Protein AF-A0A8H6I113-F1 (afdb_monomer)

Structure (mmCIF, N/CA/C/O backbone):
d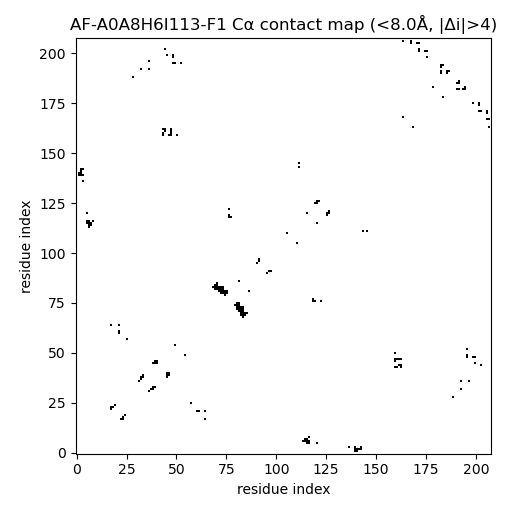ata_AF-A0A8H6I113-F1
#
_entry.id   AF-A0A8H6I113-F1
#
loop_
_atom_site.group_PDB
_atom_site.id
_atom_site.type_symbol
_atom_site.label_atom_id
_atom_site.label_alt_id
_atom_site.label_comp_id
_atom_site.label_asym_id
_atom_site.label_entity_id
_atom_site.label_seq_id
_atom_site.pdbx_PDB_ins_code
_atom_site.Cartn_x
_atom_site.Cartn_y
_atom_site.Cartn_z
_atom_site.occupancy
_atom_site.B_iso_or_equiv
_atom_site.auth_seq_id
_atom_site.auth_comp_id
_atom_site.auth_asym_id
_atom_site.auth_atom_id
_atom_site.pdbx_PDB_model_num
ATOM 1 N N . MET A 1 1 ? 0.880 -9.104 -40.564 1.00 34.06 1 MET A N 1
ATOM 2 C CA . MET A 1 1 ? 1.951 -8.863 -39.577 1.00 34.06 1 MET A CA 1
ATOM 3 C C . MET A 1 1 ? 1.239 -8.699 -38.254 1.00 34.06 1 MET A C 1
ATOM 5 O O . MET A 1 1 ? 0.357 -7.861 -38.193 1.00 34.06 1 MET A O 1
ATOM 9 N N . ASP A 1 2 ? 1.516 -9.570 -37.283 1.00 36.31 2 ASP A N 1
ATOM 10 C CA . ASP A 1 2 ? 0.846 -9.574 -35.975 1.00 36.31 2 ASP A CA 1
ATOM 11 C C . ASP A 1 2 ? 1.160 -8.277 -35.223 1.00 36.31 2 ASP A C 1
ATOM 13 O O . ASP A 1 2 ? 2.310 -8.051 -34.846 1.00 36.31 2 ASP A O 1
ATOM 17 N N . THR A 1 3 ? 0.155 -7.439 -34.985 1.00 42.72 3 THR A N 1
ATOM 18 C CA . THR A 1 3 ? 0.312 -6.180 -34.251 1.00 42.72 3 THR A CA 1
ATOM 19 C C . THR A 1 3 ? 0.038 -6.446 -32.778 1.00 42.72 3 THR A C 1
ATOM 21 O O . THR A 1 3 ? -1.053 -6.220 -32.265 1.00 42.72 3 THR A O 1
ATOM 24 N N . ARG A 1 4 ? 1.011 -7.044 -32.093 1.00 51.53 4 ARG A N 1
ATOM 25 C CA . ARG A 1 4 ? 0.944 -7.204 -30.633 1.00 51.53 4 ARG A CA 1
ATOM 26 C C . ARG A 1 4 ? 1.601 -5.997 -29.971 1.00 51.53 4 ARG A C 1
ATOM 28 O O . ARG A 1 4 ? 2.500 -5.412 -30.567 1.00 51.53 4 ARG A O 1
ATOM 35 N N . SER A 1 5 ? 1.155 -5.650 -28.761 1.00 52.34 5 SER A N 1
ATOM 36 C CA . SER A 1 5 ? 1.647 -4.512 -27.969 1.00 52.34 5 SER A CA 1
ATOM 37 C C . SER A 1 5 ? 3.162 -4.608 -27.731 1.00 52.34 5 SER A C 1
ATOM 39 O O . SER A 1 5 ? 3.619 -5.232 -26.780 1.00 52.34 5 SER A O 1
ATOM 41 N N . VAL A 1 6 ? 3.948 -4.047 -28.652 1.00 49.06 6 VAL A N 1
ATOM 42 C CA . VAL A 1 6 ? 5.400 -3.819 -28.516 1.00 49.06 6 VAL A CA 1
ATOM 43 C C . VAL A 1 6 ? 5.677 -2.495 -27.806 1.00 49.06 6 VAL A C 1
ATOM 45 O O . VAL A 1 6 ? 6.735 -2.294 -27.213 1.00 49.06 6 VAL A O 1
ATOM 48 N N . HIS A 1 7 ? 4.679 -1.616 -27.816 1.00 49.22 7 HIS A N 1
ATOM 49 C CA . HIS A 1 7 ? 4.532 -0.487 -26.922 1.00 49.22 7 HIS A CA 1
ATOM 50 C C . HIS A 1 7 ? 4.273 -1.051 -25.521 1.00 49.22 7 HIS A C 1
ATOM 52 O O . HIS A 1 7 ? 3.353 -1.846 -25.357 1.00 49.22 7 HIS A O 1
ATOM 58 N N . ASN A 1 8 ? 5.065 -0.654 -24.522 1.00 61.78 8 ASN A N 1
ATOM 59 C CA . ASN A 1 8 ? 4.905 -0.982 -23.088 1.00 61.78 8 ASN A CA 1
ATOM 60 C C . ASN A 1 8 ? 5.621 -2.219 -22.504 1.00 61.78 8 ASN A C 1
ATOM 62 O O . ASN A 1 8 ? 5.486 -2.465 -21.305 1.00 61.78 8 ASN A O 1
ATOM 66 N N . ILE A 1 9 ? 6.491 -2.922 -23.235 1.00 66.25 9 ILE A N 1
ATOM 67 C CA . ILE A 1 9 ? 7.207 -4.113 -22.708 1.00 66.25 9 ILE A CA 1
ATOM 68 C C . ILE A 1 9 ? 7.930 -3.832 -21.370 1.00 66.25 9 ILE A C 1
ATOM 70 O O . ILE A 1 9 ? 7.873 -4.619 -20.421 1.00 66.25 9 ILE A O 1
ATOM 74 N N . ARG A 1 10 ? 8.595 -2.675 -21.255 1.00 69.75 10 ARG A N 1
ATOM 75 C CA . ARG A 1 10 ? 9.360 -2.306 -20.050 1.00 69.75 10 ARG A CA 1
ATOM 76 C C . ARG A 1 10 ? 8.467 -1.942 -18.856 1.00 69.75 10 ARG A C 1
ATOM 78 O O . ARG A 1 10 ? 8.812 -2.284 -17.725 1.00 69.75 10 ARG A O 1
ATOM 85 N N . ILE A 1 11 ? 7.329 -1.275 -19.085 1.00 72.69 11 ILE A N 1
ATOM 86 C CA . ILE A 1 11 ? 6.376 -0.946 -18.009 1.00 72.69 11 ILE A CA 1
ATOM 87 C C . ILE A 1 11 ? 5.600 -2.194 -17.568 1.00 72.69 11 ILE A C 1
ATOM 89 O O . ILE A 1 11 ? 5.347 -2.354 -16.379 1.00 72.69 11 ILE A O 1
ATOM 93 N N . GLU A 1 12 ? 5.313 -3.128 -18.477 1.00 76.81 12 GLU A N 1
ATOM 94 C CA . GLU A 1 12 ? 4.741 -4.434 -18.134 1.00 76.81 12 GLU A CA 1
ATOM 95 C C . GLU A 1 12 ? 5.691 -5.239 -17.242 1.00 76.81 12 GLU A C 1
ATOM 97 O O . GLU A 1 12 ? 5.278 -5.755 -16.203 1.00 76.81 12 GLU A O 1
ATOM 102 N N . ARG A 1 13 ? 6.987 -5.288 -17.587 1.00 78.50 13 ARG A N 1
ATOM 103 C CA . ARG A 1 13 ? 8.003 -5.945 -16.751 1.00 78.50 13 ARG A CA 1
ATOM 104 C C . ARG A 1 13 ? 8.087 -5.318 -15.358 1.00 78.50 13 ARG A C 1
ATOM 106 O O . ARG A 1 13 ? 8.067 -6.049 -14.369 1.00 78.50 13 ARG A O 1
ATOM 113 N N . LEU A 1 14 ? 8.121 -3.983 -15.285 1.00 84.00 14 LEU A N 1
ATOM 114 C CA . LEU A 1 14 ? 8.057 -3.239 -14.023 1.00 84.00 14 LEU A CA 1
ATOM 115 C C . LEU A 1 14 ? 6.837 -3.666 -13.197 1.00 84.00 14 LEU A C 1
ATOM 117 O O . LEU A 1 14 ? 6.973 -3.953 -12.010 1.00 84.00 14 LEU A O 1
ATOM 121 N N . TRP A 1 15 ? 5.658 -3.725 -13.820 1.00 84.19 15 TRP A N 1
ATOM 122 C CA . TRP A 1 15 ? 4.410 -4.096 -13.153 1.00 84.19 15 TRP A CA 1
ATOM 123 C C . TRP A 1 15 ? 4.459 -5.526 -12.601 1.00 84.19 15 TRP A C 1
ATOM 125 O O . TRP A 1 15 ? 4.070 -5.769 -11.455 1.00 84.19 15 TRP A O 1
ATOM 135 N N . VAL A 1 16 ? 4.987 -6.478 -13.372 1.00 84.56 16 VAL A N 1
ATOM 136 C CA . VAL A 1 16 ? 5.166 -7.867 -12.921 1.00 84.56 16 VAL A CA 1
ATOM 137 C C . VAL A 1 16 ? 6.094 -7.934 -11.708 1.00 84.56 16 VAL A C 1
ATOM 139 O O . VAL A 1 16 ? 5.756 -8.570 -10.709 1.00 84.56 16 VAL A O 1
ATOM 142 N N . ASP A 1 17 ? 7.240 -7.255 -11.752 1.00 88.69 17 ASP A N 1
ATOM 143 C CA . ASP A 1 17 ? 8.209 -7.281 -10.654 1.00 88.69 17 ASP A CA 1
ATOM 144 C C . ASP A 1 17 ? 7.703 -6.516 -9.411 1.00 88.69 17 ASP A C 1
ATOM 146 O O . ASP A 1 17 ? 7.955 -6.937 -8.279 1.00 88.69 17 ASP A O 1
ATOM 150 N N . PHE A 1 18 ? 6.905 -5.457 -9.593 1.00 91.56 18 PHE A N 1
ATOM 151 C CA . PHE A 1 18 ? 6.195 -4.766 -8.510 1.00 91.56 18 PHE A CA 1
ATOM 152 C C . PHE A 1 18 ? 5.172 -5.681 -7.831 1.00 91.56 18 PHE A C 1
ATOM 154 O O . PHE A 1 18 ? 5.148 -5.794 -6.601 1.00 91.56 18 PHE A O 1
ATOM 161 N N . THR A 1 19 ? 4.356 -6.368 -8.636 1.00 89.38 19 THR A N 1
ATOM 162 C CA . THR A 1 19 ? 3.308 -7.282 -8.158 1.00 89.38 19 THR A CA 1
ATOM 163 C C . THR A 1 19 ? 3.900 -8.476 -7.438 1.00 89.38 19 THR A C 1
ATOM 165 O O . THR A 1 19 ? 3.408 -8.852 -6.384 1.00 89.38 19 THR A O 1
ATOM 168 N N . ASN A 1 20 ? 4.975 -9.061 -7.960 1.00 87.88 20 ASN A N 1
ATOM 169 C CA . ASN A 1 20 ? 5.644 -10.181 -7.301 1.00 87.88 20 ASN A CA 1
ATOM 170 C C . ASN A 1 20 ? 6.418 -9.744 -6.049 1.00 87.88 20 ASN A C 1
ATOM 172 O O . ASN A 1 20 ? 6.628 -10.548 -5.143 1.00 87.88 20 ASN A O 1
ATOM 176 N N . GLY A 1 21 ? 6.847 -8.481 -5.993 1.00 90.44 21 GLY A N 1
ATOM 177 C CA . GLY A 1 21 ? 7.554 -7.900 -4.861 1.00 90.44 21 GLY A CA 1
ATOM 178 C C . GLY A 1 21 ? 6.615 -7.290 -3.821 1.00 90.44 21 GLY A C 1
ATOM 179 O O . GLY A 1 21 ? 5.932 -7.982 -3.063 1.00 90.44 21 GLY A O 1
ATOM 180 N N . VAL A 1 22 ? 6.635 -5.959 -3.737 1.00 93.12 22 VAL A N 1
ATOM 181 C CA . VAL A 1 22 ? 5.926 -5.205 -2.696 1.00 93.12 22 VAL A CA 1
ATOM 182 C C . VAL A 1 22 ? 4.408 -5.393 -2.768 1.00 93.12 22 VAL A C 1
ATOM 184 O O . VAL A 1 22 ? 3.779 -5.552 -1.721 1.00 93.12 22 VAL A O 1
ATOM 187 N N . GLY A 1 23 ? 3.828 -5.460 -3.972 1.00 92.00 23 GLY A N 1
ATOM 188 C CA . GLY A 1 23 ? 2.389 -5.647 -4.155 1.00 92.00 23 GLY A CA 1
ATOM 189 C C . GLY A 1 23 ? 1.905 -6.982 -3.586 1.00 92.00 23 GLY A C 1
ATOM 190 O O . GLY A 1 23 ? 0.977 -7.022 -2.782 1.00 92.00 23 GLY A O 1
ATOM 191 N N . GLY A 1 24 ? 2.584 -8.075 -3.926 1.00 93.12 24 GLY A N 1
ATOM 192 C CA . GLY A 1 24 ? 2.249 -9.431 -3.491 1.00 93.12 24 GLY A CA 1
ATOM 193 C C . GLY A 1 24 ? 2.408 -9.622 -1.987 1.00 93.12 24 GLY A C 1
ATOM 194 O O . GLY A 1 24 ? 1.573 -10.276 -1.358 1.00 93.12 24 GLY A O 1
ATOM 195 N N . LYS A 1 25 ? 3.423 -8.986 -1.392 1.00 94.75 25 LYS A N 1
ATOM 196 C CA . LYS A 1 25 ? 3.631 -8.951 0.061 1.00 94.75 25 LYS A CA 1
ATOM 197 C C . LYS A 1 25 ? 2.419 -8.360 0.793 1.00 94.75 25 LYS A C 1
ATOM 199 O O . LYS A 1 25 ? 1.884 -8.994 1.700 1.00 94.75 25 LYS A O 1
ATOM 204 N N . TRP A 1 26 ? 1.980 -7.166 0.395 1.00 96.06 26 TRP A N 1
ATOM 205 C CA . TRP A 1 26 ? 0.847 -6.483 1.031 1.00 96.06 26 TRP A CA 1
ATOM 206 C C . TRP A 1 26 ? -0.496 -7.136 0.703 1.00 96.06 26 TRP A C 1
ATOM 208 O O . TRP A 1 26 ? -1.323 -7.295 1.596 1.00 96.06 26 TRP A O 1
ATOM 218 N N . ARG A 1 27 ? -0.680 -7.617 -0.532 1.00 94.69 27 ARG A N 1
ATOM 219 C CA . ARG A 1 27 ? -1.850 -8.414 -0.923 1.00 94.69 27 ARG A CA 1
ATOM 220 C C . ARG A 1 27 ? -2.016 -9.637 -0.022 1.00 94.69 27 ARG A C 1
ATOM 222 O O . ARG A 1 27 ? -3.086 -9.843 0.536 1.00 94.69 27 ARG A O 1
ATOM 229 N N . SER A 1 28 ? -0.949 -10.415 0.165 1.00 94.62 28 SER A N 1
ATOM 230 C CA . SER A 1 28 ? -0.983 -11.620 1.009 1.00 94.62 28 SER A CA 1
ATOM 231 C C . SER A 1 28 ? -1.301 -11.292 2.470 1.00 94.62 28 SER A C 1
ATOM 233 O O . SER A 1 28 ? -2.008 -12.044 3.137 1.00 94.62 28 SER A O 1
ATOM 235 N N . PHE A 1 29 ? -0.804 -10.157 2.968 1.00 95.94 29 PHE A N 1
ATOM 236 C CA . PHE A 1 29 ? -1.128 -9.672 4.307 1.00 95.94 29 PHE A CA 1
ATOM 237 C C . PHE A 1 29 ? -2.617 -9.323 4.451 1.00 95.94 29 PHE A C 1
ATOM 239 O O . PHE A 1 29 ? -3.249 -9.770 5.407 1.00 95.94 29 PHE A O 1
ATOM 246 N N . PHE A 1 30 ? -3.203 -8.590 3.500 1.00 94.88 30 PHE A N 1
ATOM 247 C CA . PHE A 1 30 ? -4.630 -8.251 3.541 1.00 94.88 30 PHE A CA 1
ATOM 248 C C . PHE A 1 30 ? -5.536 -9.472 3.362 1.00 94.88 30 PHE A C 1
ATOM 250 O O . PHE A 1 30 ? -6.521 -9.597 4.088 1.00 94.88 30 PHE A O 1
ATOM 257 N N . ASP A 1 31 ? -5.167 -10.414 2.489 1.00 93.44 31 ASP A N 1
ATOM 258 C CA . ASP A 1 31 ? -5.866 -11.699 2.360 1.00 93.44 31 ASP A CA 1
ATOM 259 C C . ASP A 1 31 ? -5.868 -12.450 3.706 1.00 93.44 31 ASP A C 1
ATOM 261 O O . ASP A 1 31 ? -6.904 -12.933 4.166 1.00 93.44 31 ASP A O 1
ATOM 265 N N . MET A 1 32 ? -4.720 -12.492 4.392 1.00 94.38 32 MET A N 1
ATOM 266 C CA . MET A 1 32 ? -4.598 -13.104 5.719 1.00 94.38 32 MET A CA 1
ATOM 267 C C . MET A 1 32 ? -5.459 -12.385 6.769 1.00 94.38 32 MET A C 1
ATOM 269 O O . MET A 1 32 ? -6.101 -13.056 7.582 1.00 94.38 32 MET A O 1
ATOM 273 N N . LEU A 1 33 ? -5.531 -11.050 6.746 1.00 94.50 33 LEU A N 1
ATOM 274 C CA . LEU A 1 33 ? -6.430 -10.297 7.626 1.00 94.50 33 LEU A CA 1
ATOM 275 C C . LEU A 1 33 ? -7.907 -10.606 7.349 1.00 94.50 33 LEU A C 1
ATOM 277 O O . LEU A 1 33 ? -8.680 -10.739 8.299 1.00 94.50 33 LEU A O 1
ATOM 281 N N . GLY A 1 34 ? -8.292 -10.773 6.082 1.00 92.88 34 GLY A N 1
ATOM 282 C CA . GLY A 1 34 ? -9.644 -11.183 5.692 1.00 92.88 34 GLY A CA 1
ATOM 283 C C . GLY A 1 34 ? -10.021 -12.555 6.248 1.00 92.88 34 GLY A C 1
ATOM 284 O O . GLY A 1 34 ? -11.079 -12.718 6.849 1.00 92.88 34 GLY A O 1
ATOM 285 N N . VAL A 1 35 ? -9.130 -13.540 6.112 1.00 91.06 35 VAL A N 1
ATOM 286 C CA . VAL A 1 35 ? -9.413 -14.929 6.516 1.00 91.06 35 VAL A CA 1
ATOM 287 C C . VAL A 1 35 ? -9.269 -15.148 8.027 1.00 91.06 35 VAL A C 1
ATOM 289 O O . VAL A 1 35 ? -10.060 -15.872 8.630 1.00 91.06 35 VAL A O 1
ATOM 292 N N . HIS A 1 36 ? -8.255 -14.551 8.658 1.00 87.81 36 HIS A N 1
ATOM 293 C CA . HIS A 1 36 ? -7.850 -14.870 10.035 1.00 87.81 36 HIS A CA 1
ATOM 294 C C . HIS A 1 36 ? -7.839 -13.677 10.993 1.00 87.81 36 HIS A C 1
ATOM 296 O O . HIS A 1 36 ? -7.554 -13.862 12.179 1.00 87.81 36 HIS A O 1
ATOM 302 N N . GLY A 1 37 ? -8.042 -12.459 10.495 1.00 81.69 37 GLY A N 1
ATOM 303 C CA . GLY A 1 37 ? -8.002 -11.219 11.274 1.00 81.69 37 GLY A CA 1
ATOM 304 C C . GLY A 1 37 ? -9.368 -10.563 11.473 1.00 81.69 37 GLY A C 1
ATOM 305 O O . GLY A 1 37 ? -9.429 -9.510 12.096 1.00 81.69 37 GLY A O 1
ATOM 306 N N . GLY A 1 38 ? -10.450 -11.149 10.949 1.00 89.19 38 GLY A N 1
ATOM 307 C CA . GLY A 1 38 ? -11.797 -10.579 11.061 1.00 89.19 38 GLY A CA 1
ATOM 308 C C . GLY A 1 38 ? -11.967 -9.254 10.313 1.00 89.19 38 GLY A C 1
ATOM 309 O O . GLY A 1 38 ? -12.855 -8.470 10.648 1.00 89.19 38 GLY A O 1
ATOM 310 N N . LEU A 1 39 ? -11.109 -8.972 9.325 1.00 93.50 39 LEU A N 1
ATOM 311 C CA . LEU A 1 39 ? -11.239 -7.788 8.485 1.00 93.50 39 LEU A CA 1
ATOM 312 C C . LEU A 1 39 ? -12.563 -7.844 7.710 1.00 93.50 39 LEU A C 1
ATOM 314 O O . LEU A 1 39 ? -12.766 -8.733 6.887 1.00 93.50 39 LEU A O 1
ATOM 318 N N . ASN A 1 40 ? -13.436 -6.867 7.956 1.00 93.00 40 ASN A N 1
ATOM 319 C CA . ASN A 1 40 ? -14.656 -6.654 7.194 1.00 93.00 40 ASN A CA 1
ATOM 320 C C . ASN A 1 40 ? -14.477 -5.438 6.276 1.00 93.00 40 ASN A C 1
ATOM 322 O O . ASN A 1 40 ? -14.417 -4.309 6.758 1.00 93.00 40 ASN A O 1
ATOM 326 N N . ILE A 1 41 ? -14.400 -5.677 4.967 1.00 90.00 41 ILE A N 1
ATOM 327 C CA . ILE A 1 41 ? -14.213 -4.627 3.954 1.00 90.00 41 ILE A CA 1
ATOM 328 C C . ILE A 1 41 ? -15.427 -3.703 3.810 1.00 90.00 41 ILE A C 1
ATOM 330 O O . ILE A 1 41 ? -15.267 -2.571 3.375 1.00 90.00 41 ILE A O 1
ATOM 334 N N . ASP A 1 42 ? -16.615 -4.146 4.224 1.00 90.94 42 ASP A N 1
ATOM 335 C CA . ASP A 1 42 ? -17.831 -3.329 4.187 1.00 90.94 42 ASP A CA 1
ATOM 336 C C . ASP A 1 42 ? -17.948 -2.419 5.422 1.00 90.94 42 ASP A C 1
ATOM 338 O O . ASP A 1 42 ? -18.858 -1.593 5.516 1.00 90.94 42 ASP A O 1
ATOM 342 N N . ASN A 1 43 ? -17.042 -2.564 6.398 1.00 91.00 43 ASN A N 1
ATOM 343 C CA . ASN A 1 43 ? -17.028 -1.744 7.600 1.00 91.00 43 ASN A CA 1
ATOM 344 C C . ASN A 1 43 ? -16.061 -0.550 7.439 1.00 91.00 43 ASN A C 1
ATOM 346 O O . ASN A 1 43 ? -14.842 -0.758 7.410 1.00 91.00 43 ASN A O 1
ATOM 350 N N . PRO A 1 44 ? -16.559 0.706 7.430 1.00 90.44 44 PRO A N 1
ATOM 351 C CA . PRO A 1 44 ? -15.716 1.889 7.255 1.00 90.44 44 PRO A CA 1
ATOM 352 C C . PRO A 1 44 ? -14.666 2.053 8.363 1.00 90.44 44 PRO A C 1
ATOM 354 O O . PRO A 1 44 ? -13.577 2.549 8.088 1.00 90.44 44 PRO A O 1
ATOM 357 N N . TYR A 1 45 ? -14.929 1.576 9.588 1.00 91.81 45 TYR A N 1
ATOM 358 C CA . TYR A 1 45 ? -13.940 1.588 10.673 1.00 91.81 45 TYR A CA 1
ATOM 359 C C . TYR A 1 45 ? -12.742 0.694 10.359 1.00 91.81 45 TYR A C 1
ATOM 361 O O . TYR A 1 45 ? -11.604 1.090 10.593 1.00 91.81 45 TYR A O 1
ATOM 369 N N . HIS A 1 46 ? -12.972 -0.492 9.793 1.00 94.38 46 HIS A N 1
ATOM 370 C CA . HIS A 1 46 ? -11.881 -1.409 9.475 1.00 94.38 46 HIS A CA 1
ATOM 371 C C . HIS A 1 46 ? -11.020 -0.859 8.334 1.00 94.38 46 HIS A C 1
ATOM 373 O O . HIS A 1 46 ? -9.795 -0.872 8.444 1.00 94.38 46 HIS A O 1
ATOM 379 N N . LEU A 1 47 ? -11.647 -0.344 7.268 1.00 93.38 47 LEU A N 1
ATOM 380 C CA . LEU A 1 47 ? -10.930 0.278 6.150 1.00 93.38 47 LEU A CA 1
ATOM 381 C C . LEU A 1 47 ? -10.121 1.496 6.603 1.00 93.38 47 LEU A C 1
ATOM 383 O O . LEU A 1 47 ? -8.944 1.618 6.260 1.00 93.38 47 LEU A O 1
ATOM 387 N N . TRP A 1 48 ? -10.724 2.363 7.420 1.00 94.69 48 TRP A N 1
ATOM 388 C CA . TRP A 1 48 ? -10.039 3.533 7.952 1.00 94.69 48 TRP A CA 1
ATOM 389 C C . TRP A 1 48 ? -8.841 3.140 8.825 1.00 94.69 48 TRP A C 1
ATOM 391 O O . TRP A 1 48 ? -7.755 3.677 8.624 1.00 94.69 48 TRP A O 1
ATOM 401 N N . ILE A 1 49 ? -8.982 2.153 9.723 1.00 95.38 49 ILE A N 1
ATOM 402 C CA . ILE A 1 49 ? -7.870 1.661 10.558 1.00 95.38 49 ILE A CA 1
ATOM 403 C C . ILE A 1 49 ? -6.742 1.079 9.698 1.00 95.38 49 ILE A C 1
ATOM 405 O O . ILE A 1 49 ? -5.572 1.322 9.990 1.00 95.38 49 ILE A O 1
ATOM 409 N N . LEU A 1 50 ? -7.059 0.336 8.629 1.00 95.19 50 LEU A N 1
ATOM 410 C CA . LEU A 1 50 ? -6.035 -0.172 7.710 1.00 95.19 50 LEU A CA 1
ATOM 411 C C . LEU A 1 50 ? -5.220 0.967 7.095 1.00 95.19 50 LEU A C 1
ATOM 413 O O . LEU A 1 50 ? -3.991 0.898 7.079 1.00 95.19 50 LEU A O 1
ATOM 417 N N . HIS A 1 51 ? -5.897 2.009 6.611 1.00 94.19 51 HIS A N 1
ATOM 418 C CA . HIS A 1 51 ? -5.234 3.173 6.031 1.00 94.19 51 HIS A CA 1
ATOM 419 C C . HIS A 1 51 ? -4.418 3.913 7.094 1.00 94.19 51 HIS A C 1
ATOM 421 O O . HIS A 1 51 ? -3.236 4.170 6.884 1.00 94.19 51 HIS A O 1
ATOM 427 N N . PHE A 1 52 ? -5.012 4.174 8.260 1.00 95.12 52 PHE A N 1
ATOM 428 C CA . PHE A 1 52 ? -4.370 4.882 9.363 1.00 95.12 52 PHE A CA 1
ATOM 429 C C . PHE A 1 52 ? -3.085 4.192 9.842 1.00 95.12 52 PHE A C 1
ATOM 431 O O . PHE A 1 52 ? -2.092 4.859 10.113 1.00 95.12 52 PHE A O 1
ATOM 438 N N . LEU A 1 53 ? -3.080 2.859 9.937 1.00 95.88 53 LEU A N 1
ATOM 439 C CA . LEU A 1 53 ? -1.923 2.111 10.433 1.00 95.88 53 LEU A CA 1
ATOM 440 C C . LEU A 1 53 ? -0.872 1.824 9.361 1.00 95.88 53 LEU A C 1
ATOM 442 O O . LEU A 1 53 ? 0.319 1.763 9.672 1.00 95.88 53 LEU A O 1
ATOM 446 N N . PHE A 1 54 ? -1.295 1.547 8.125 1.00 96.12 54 PHE A N 1
ATOM 447 C CA . PHE A 1 54 ? -0.422 0.898 7.148 1.00 96.12 54 PHE A CA 1
ATOM 448 C C . PHE A 1 54 ? -0.153 1.713 5.890 1.00 96.12 54 PHE A C 1
ATOM 450 O O . PHE A 1 54 ? 0.778 1.353 5.175 1.00 96.12 54 PHE A O 1
ATOM 457 N N . LEU A 1 55 ? -0.876 2.804 5.616 1.00 94.69 55 LEU A N 1
ATOM 458 C CA . LEU A 1 55 ? -0.652 3.589 4.397 1.00 94.69 55 LEU A CA 1
ATOM 459 C C . LEU A 1 55 ? 0.776 4.149 4.326 1.00 94.69 55 LEU A C 1
ATOM 461 O O . LEU A 1 55 ? 1.451 3.980 3.311 1.00 94.69 55 LEU A O 1
ATOM 465 N N . ASP A 1 56 ? 1.281 4.716 5.422 1.00 95.00 56 ASP A N 1
ATOM 466 C CA . ASP A 1 56 ? 2.658 5.221 5.487 1.00 95.00 56 ASP A CA 1
ATOM 467 C C . ASP A 1 56 ? 3.689 4.102 5.312 1.00 95.00 56 ASP A C 1
ATOM 469 O O . ASP A 1 56 ? 4.666 4.250 4.578 1.00 95.00 56 ASP A O 1
ATOM 473 N N . ALA A 1 57 ? 3.441 2.940 5.918 1.00 96.00 57 ALA A N 1
ATOM 474 C CA . ALA A 1 57 ? 4.308 1.776 5.780 1.00 96.00 57 ALA A CA 1
ATOM 475 C C . ALA A 1 57 ? 4.315 1.215 4.345 1.00 96.00 57 ALA A C 1
ATOM 477 O O . ALA A 1 57 ? 5.357 0.770 3.860 1.00 96.00 57 ALA A O 1
ATOM 478 N N . ILE A 1 58 ? 3.167 1.230 3.660 1.00 96.00 58 ILE A N 1
ATOM 479 C CA . ILE A 1 58 ? 3.046 0.853 2.247 1.00 96.00 58 ILE A CA 1
ATOM 480 C C . ILE A 1 58 ? 3.835 1.840 1.388 1.00 96.00 58 ILE A C 1
ATOM 482 O O . ILE A 1 58 ? 4.632 1.413 0.556 1.00 96.00 58 ILE A O 1
ATOM 486 N N . ASN A 1 59 ? 3.674 3.143 1.622 1.00 95.75 59 ASN A N 1
ATOM 487 C CA . ASN A 1 59 ? 4.392 4.186 0.892 1.00 95.75 59 ASN A CA 1
ATOM 488 C C . ASN A 1 59 ? 5.914 4.098 1.094 1.00 95.75 59 ASN A C 1
ATOM 490 O O . ASN A 1 59 ? 6.667 4.241 0.127 1.00 95.75 59 ASN A O 1
ATOM 494 N N . GLU A 1 60 ? 6.381 3.807 2.314 1.00 96.12 60 GLU A N 1
ATOM 495 C CA . GLU A 1 60 ? 7.800 3.558 2.605 1.00 96.12 60 GLU A CA 1
ATOM 496 C C . GLU A 1 60 ? 8.315 2.344 1.816 1.00 96.12 60 GLU A C 1
ATOM 498 O O . GLU A 1 60 ? 9.341 2.430 1.138 1.00 96.12 60 GLU A O 1
ATOM 503 N N . ASP A 1 61 ? 7.583 1.226 1.849 1.00 95.88 61 ASP A N 1
ATOM 504 C CA . ASP A 1 61 ? 7.951 0.003 1.133 1.00 95.88 61 ASP A CA 1
ATOM 505 C C . ASP A 1 61 ? 7.974 0.203 -0.392 1.00 95.88 61 ASP A C 1
ATOM 507 O O . ASP A 1 61 ? 8.887 -0.285 -1.063 1.00 95.88 61 ASP A O 1
ATOM 511 N N . ILE A 1 62 ? 6.996 0.927 -0.949 1.00 95.94 62 ILE A N 1
ATOM 512 C CA . ILE A 1 62 ? 6.930 1.259 -2.380 1.00 95.94 62 ILE A CA 1
ATOM 513 C C . ILE A 1 62 ? 8.097 2.169 -2.766 1.00 95.94 62 ILE A C 1
ATOM 515 O O . ILE A 1 62 ? 8.755 1.919 -3.774 1.00 95.94 62 ILE A O 1
ATOM 519 N N . THR A 1 63 ? 8.400 3.184 -1.954 1.00 96.06 63 THR A N 1
ATOM 520 C CA . THR A 1 63 ? 9.525 4.100 -2.193 1.00 96.06 63 THR A CA 1
ATOM 521 C C . THR A 1 63 ? 10.855 3.352 -2.165 1.00 96.06 63 THR A C 1
ATOM 523 O O . THR A 1 63 ? 11.696 3.524 -3.050 1.00 96.06 63 THR A O 1
ATOM 526 N N . LEU A 1 64 ? 11.046 2.475 -1.177 1.00 94.88 64 LEU A N 1
ATOM 527 C CA . LEU A 1 64 ? 12.233 1.634 -1.081 1.00 94.88 64 LEU A CA 1
ATOM 528 C C . LEU A 1 64 ? 12.349 0.701 -2.291 1.00 94.88 64 LEU A C 1
ATOM 530 O O . LEU A 1 64 ? 13.421 0.608 -2.890 1.00 94.88 64 LEU A O 1
ATOM 534 N N . TRP A 1 65 ? 11.253 0.042 -2.675 1.00 95.06 65 TRP A N 1
ATOM 535 C CA . TRP A 1 65 ? 11.217 -0.816 -3.856 1.00 95.06 65 TRP A CA 1
ATOM 536 C C . TRP A 1 65 ? 11.564 -0.040 -5.128 1.00 95.06 65 TRP A C 1
ATOM 538 O O . TRP A 1 65 ? 12.425 -0.484 -5.883 1.00 95.06 65 TRP A O 1
ATOM 548 N N . ALA A 1 66 ? 10.987 1.147 -5.325 1.00 93.50 66 ALA A N 1
ATOM 549 C CA . ALA A 1 66 ? 11.268 1.998 -6.475 1.00 93.50 66 ALA A CA 1
ATOM 550 C C . ALA A 1 66 ? 12.745 2.412 -6.524 1.00 93.50 66 ALA A C 1
ATOM 552 O O . ALA A 1 66 ? 13.363 2.357 -7.583 1.00 93.50 66 ALA A O 1
ATOM 553 N N . ASN A 1 67 ? 13.352 2.758 -5.385 1.00 93.19 67 ASN A N 1
ATOM 554 C CA . ASN A 1 67 ? 14.778 3.080 -5.312 1.00 93.19 67 ASN A CA 1
ATOM 555 C C . ASN A 1 67 ? 15.668 1.880 -5.668 1.00 93.19 67 ASN A C 1
ATOM 557 O O . ASN A 1 67 ? 16.625 2.028 -6.429 1.00 93.19 67 ASN A O 1
ATOM 561 N N . MET A 1 68 ? 15.345 0.686 -5.160 1.00 91.81 68 MET A N 1
ATOM 562 C CA . MET A 1 68 ? 16.070 -0.541 -5.506 1.00 91.81 68 MET A CA 1
ATOM 563 C C . MET A 1 68 ? 15.914 -0.878 -6.989 1.00 91.81 68 MET A C 1
ATOM 565 O O . MET A 1 68 ? 16.902 -1.173 -7.662 1.00 91.81 68 MET A O 1
ATOM 569 N N . TRP A 1 69 ? 14.691 -0.781 -7.510 1.00 90.31 69 TRP A N 1
ATOM 570 C CA . TRP A 1 69 ? 14.402 -0.996 -8.917 1.00 90.31 69 TRP A CA 1
ATOM 571 C C . TRP A 1 69 ? 15.118 0.039 -9.788 1.00 90.31 69 TRP A C 1
ATOM 573 O O . TRP A 1 69 ? 15.743 -0.304 -10.776 1.00 90.31 69 TRP A O 1
ATOM 583 N N . ASN A 1 70 ? 15.189 1.307 -9.412 1.00 90.25 70 ASN A N 1
ATOM 584 C CA . ASN A 1 70 ? 15.919 2.285 -10.220 1.00 90.25 70 ASN A CA 1
ATOM 585 C C . ASN A 1 70 ? 17.415 1.954 -10.384 1.00 90.25 70 ASN A C 1
ATOM 587 O O . ASN A 1 70 ? 18.013 2.343 -11.387 1.00 90.25 70 ASN A O 1
ATOM 591 N N . CYS A 1 71 ? 17.996 1.192 -9.455 1.00 91.06 71 CYS A N 1
ATOM 592 C CA . CYS A 1 71 ? 19.389 0.745 -9.486 1.00 91.06 71 CYS A CA 1
ATOM 593 C C . CYS A 1 71 ? 19.580 -0.688 -10.022 1.00 91.06 71 CYS A C 1
ATOM 595 O O . CYS A 1 71 ? 20.721 -1.113 -10.219 1.00 91.06 71 CYS A O 1
ATOM 597 N N . HIS A 1 72 ? 18.507 -1.455 -10.248 1.00 85.94 72 HIS A N 1
ATOM 598 C CA . HIS A 1 72 ? 18.623 -2.837 -10.718 1.00 85.94 72 HIS A CA 1
ATOM 599 C C . HIS A 1 72 ? 19.065 -2.866 -12.187 1.00 85.94 72 HIS A C 1
ATOM 601 O O . HIS A 1 72 ? 18.608 -2.068 -12.999 1.00 85.94 72 HIS A O 1
ATOM 607 N N . LYS A 1 73 ? 19.970 -3.781 -12.544 1.00 84.94 73 LYS A N 1
ATOM 608 C CA . LYS A 1 73 ? 20.462 -3.896 -13.921 1.00 84.94 73 LYS A CA 1
ATOM 609 C C . LYS A 1 73 ? 19.507 -4.733 -14.759 1.00 84.94 73 LYS A C 1
ATOM 611 O O . LYS A 1 73 ? 19.284 -5.898 -14.439 1.00 84.94 73 LYS A O 1
ATOM 616 N N . MET A 1 74 ? 19.028 -4.163 -15.858 1.00 80.81 74 MET A N 1
ATOM 617 C CA . MET A 1 74 ? 18.241 -4.883 -16.855 1.00 80.81 74 MET A CA 1
ATOM 618 C C . MET A 1 74 ? 19.159 -5.473 -17.922 1.00 80.81 74 MET A C 1
ATOM 620 O O . MET A 1 74 ? 20.158 -4.860 -18.303 1.00 80.81 74 MET A O 1
ATOM 624 N N . SER A 1 75 ? 18.831 -6.682 -18.378 1.00 73.00 75 SER A N 1
ATOM 625 C CA . SER A 1 75 ? 19.476 -7.278 -19.547 1.00 73.00 75 SER A CA 1
ATOM 626 C C . SER A 1 75 ? 18.869 -6.645 -20.788 1.00 73.00 75 SER A C 1
ATOM 628 O O . SER A 1 75 ? 17.676 -6.810 -21.022 1.00 73.00 75 SER A O 1
ATOM 630 N N . LEU A 1 76 ? 19.688 -5.940 -21.560 1.00 69.19 76 LEU A N 1
ATOM 631 C CA . LEU A 1 76 ? 19.304 -5.365 -22.846 1.00 69.19 76 LEU A CA 1
ATOM 632 C C . LEU A 1 76 ? 19.837 -6.291 -23.943 1.00 69.19 76 LEU A C 1
ATOM 634 O O . LEU A 1 76 ? 20.950 -6.802 -23.816 1.00 69.19 76 LEU A O 1
ATOM 638 N N . SER A 1 77 ? 19.035 -6.570 -24.972 1.00 59.91 77 SER A N 1
ATOM 639 C CA . SER A 1 77 ? 19.350 -7.589 -25.985 1.00 59.91 77 SER A CA 1
ATOM 640 C C . SER A 1 77 ? 20.637 -7.280 -26.766 1.00 59.91 77 SER A C 1
ATOM 642 O O . SER A 1 77 ? 21.386 -8.204 -27.084 1.00 59.91 77 SER A O 1
ATOM 644 N N . ASN A 1 78 ? 20.950 -5.995 -26.974 1.00 60.69 78 ASN A N 1
ATOM 645 C CA . ASN A 1 78 ? 22.083 -5.541 -27.790 1.00 60.69 78 ASN A CA 1
ATOM 646 C C . ASN A 1 78 ? 23.062 -4.5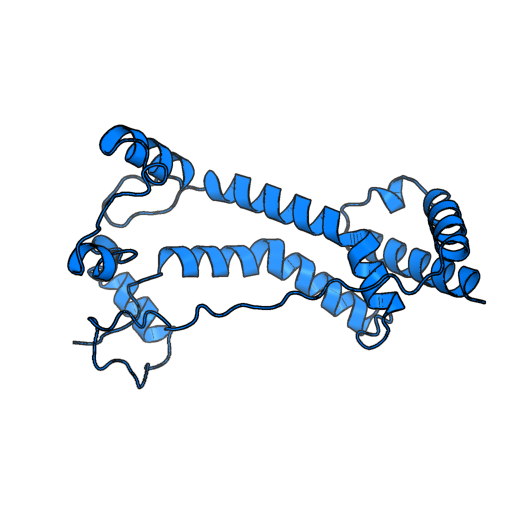95 -27.071 1.00 60.69 78 ASN A C 1
ATOM 648 O O . ASN A 1 78 ? 24.007 -4.094 -27.683 1.00 60.69 78 ASN A O 1
ATOM 652 N N . GLU A 1 79 ? 22.891 -4.367 -25.767 1.00 66.12 79 GLU A N 1
ATOM 653 C CA . GLU A 1 79 ? 23.717 -3.431 -25.003 1.00 66.12 79 GLU A CA 1
ATOM 654 C C . GLU A 1 79 ? 24.225 -4.016 -23.682 1.00 66.12 79 GLU A C 1
ATOM 656 O O . GLU A 1 79 ? 23.714 -4.996 -23.142 1.00 66.12 79 GLU A O 1
ATOM 661 N N . ARG A 1 80 ? 25.242 -3.365 -23.103 1.00 75.56 80 ARG A N 1
ATOM 662 C CA . ARG A 1 80 ? 25.674 -3.658 -21.733 1.00 75.56 80 ARG A CA 1
ATOM 663 C C . ARG A 1 80 ? 24.505 -3.430 -20.773 1.00 75.56 80 ARG A C 1
ATOM 665 O O . ARG A 1 80 ? 23.872 -2.381 -20.839 1.00 75.56 80 ARG A O 1
ATOM 672 N N . ASN A 1 81 ? 24.301 -4.355 -19.834 1.00 81.75 81 ASN A N 1
ATOM 673 C CA . ASN A 1 81 ? 23.280 -4.222 -18.795 1.00 81.75 81 ASN A CA 1
ATOM 674 C C . ASN A 1 81 ? 23.395 -2.871 -18.074 1.00 81.75 81 ASN A C 1
ATOM 676 O O . ASN A 1 81 ? 24.437 -2.579 -17.472 1.00 81.75 81 ASN A O 1
ATOM 680 N N . LYS A 1 82 ? 22.316 -2.088 -18.111 1.00 83.62 82 LYS A N 1
ATOM 681 C CA . LYS A 1 82 ? 22.188 -0.775 -17.467 1.00 83.62 82 LYS A CA 1
ATOM 682 C C . LYS A 1 82 ? 20.980 -0.785 -16.534 1.00 83.62 82 LYS A C 1
ATOM 684 O O . LYS A 1 82 ? 20.012 -1.513 -16.754 1.00 83.62 82 LYS A O 1
ATOM 689 N N . SER A 1 83 ? 21.041 0.015 -15.484 1.00 88.44 83 SER A N 1
ATOM 690 C CA . SER A 1 83 ? 19.901 0.291 -14.616 1.00 88.44 83 SER A CA 1
ATOM 691 C C . SER A 1 83 ? 19.018 1.408 -15.174 1.00 88.44 83 SER A C 1
ATOM 693 O O . SER A 1 83 ? 19.509 2.239 -15.946 1.00 88.44 83 SER A O 1
ATOM 695 N N . PRO A 1 84 ? 17.725 1.471 -14.792 1.00 87.19 84 PRO A N 1
ATOM 696 C CA . PRO A 1 84 ? 16.855 2.603 -15.120 1.00 87.19 84 PRO A CA 1
ATOM 697 C C . PRO A 1 84 ? 17.503 3.962 -14.828 1.00 87.19 84 PRO A C 1
ATOM 699 O O . PRO A 1 84 ? 17.430 4.871 -15.654 1.00 87.19 84 PRO A O 1
ATOM 702 N N . MET A 1 85 ? 18.204 4.081 -13.696 1.00 88.62 85 MET A N 1
ATOM 703 C CA . MET A 1 85 ? 18.935 5.292 -13.330 1.00 88.62 85 MET A CA 1
ATOM 704 C C . MET A 1 85 ? 20.070 5.599 -14.315 1.00 88.62 85 MET A C 1
ATOM 706 O O . MET A 1 85 ? 20.155 6.720 -14.809 1.00 88.62 85 MET A O 1
ATOM 710 N N . GLU A 1 86 ? 20.911 4.614 -14.651 1.00 88.44 86 GLU A N 1
ATOM 711 C CA . GLU A 1 86 ? 22.002 4.796 -15.622 1.00 88.44 86 GLU A CA 1
ATOM 712 C C . GLU A 1 86 ? 21.473 5.205 -17.003 1.00 88.44 86 GLU A C 1
ATOM 714 O O . GLU A 1 86 ? 22.026 6.111 -17.624 1.00 88.44 86 GLU A O 1
ATOM 719 N N . MET A 1 87 ? 20.388 4.581 -17.472 1.00 86.19 87 MET A N 1
ATOM 720 C CA . MET A 1 87 ? 19.767 4.936 -18.752 1.00 86.19 87 MET A CA 1
ATOM 721 C C . MET A 1 87 ? 19.204 6.356 -18.739 1.00 86.19 87 MET A C 1
ATOM 723 O O . MET A 1 87 ? 19.440 7.107 -19.684 1.00 86.19 87 MET A O 1
ATOM 727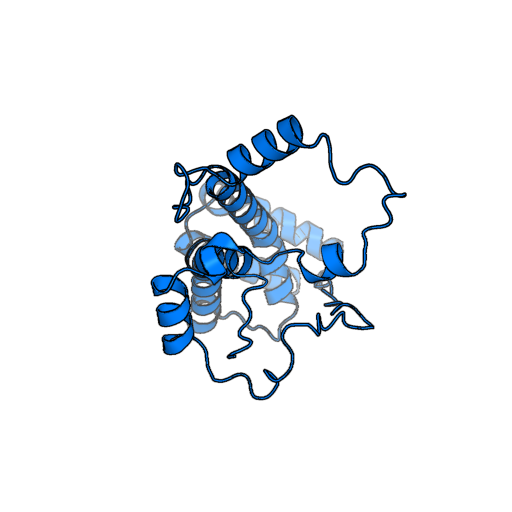 N N . LYS A 1 88 ? 18.519 6.757 -17.659 1.00 84.69 88 LYS A N 1
ATOM 728 C CA . LYS A 1 88 ? 18.026 8.131 -17.498 1.00 84.69 88 LYS A CA 1
ATOM 729 C C . LYS A 1 88 ? 19.180 9.131 -17.538 1.00 84.69 88 LYS A C 1
ATOM 731 O O . LYS A 1 88 ? 19.125 10.098 -18.292 1.00 84.69 88 LYS A O 1
ATOM 736 N N . THR A 1 89 ? 20.232 8.903 -16.752 1.00 86.50 89 THR A N 1
ATOM 737 C CA . THR A 1 89 ? 21.402 9.789 -16.707 1.00 86.50 89 THR A CA 1
ATOM 738 C C . THR A 1 89 ? 22.087 9.886 -18.068 1.00 86.50 89 THR A C 1
ATOM 740 O O . THR A 1 89 ? 22.382 10.991 -18.516 1.00 86.50 89 THR A O 1
ATOM 743 N N . LEU A 1 90 ? 22.298 8.760 -18.756 1.00 86.56 90 LEU A N 1
ATOM 744 C CA . LEU A 1 90 ? 22.911 8.749 -20.084 1.00 86.56 90 LEU A CA 1
ATOM 745 C C . LEU A 1 90 ? 22.053 9.501 -21.109 1.00 86.56 90 LEU A C 1
ATOM 747 O O . LEU A 1 90 ? 22.583 10.322 -21.853 1.00 86.56 90 LEU A O 1
ATOM 751 N N . SER A 1 91 ? 20.736 9.285 -21.094 1.00 82.81 91 SER A N 1
ATOM 752 C CA . SER A 1 91 ? 19.800 9.992 -21.970 1.00 82.81 91 SER A CA 1
ATOM 753 C C . SER A 1 91 ? 19.844 11.505 -21.751 1.00 82.81 91 SER A C 1
ATOM 755 O O . SER A 1 91 ? 19.807 12.254 -22.723 1.00 82.81 91 SER A O 1
ATOM 757 N N . LEU A 1 92 ? 19.931 11.965 -20.499 1.00 84.06 92 LEU A N 1
ATOM 758 C CA . LEU A 1 92 ? 20.039 13.393 -20.177 1.00 84.06 92 LEU A CA 1
ATOM 759 C C . LEU A 1 92 ? 21.355 13.998 -20.679 1.00 84.06 92 LEU A C 1
ATOM 761 O O . LEU A 1 92 ? 21.375 15.136 -21.135 1.00 84.06 92 LEU A O 1
ATOM 765 N N . ILE A 1 93 ? 22.453 13.241 -20.615 1.00 85.75 93 ILE A N 1
ATOM 766 C CA . ILE A 1 93 ? 23.760 13.680 -21.124 1.00 85.75 93 ILE A CA 1
ATOM 767 C C . ILE A 1 93 ? 23.747 13.765 -22.655 1.00 85.75 93 ILE A C 1
ATOM 769 O O . ILE A 1 93 ? 24.279 14.715 -23.221 1.00 85.75 93 ILE A O 1
ATOM 773 N N . GLN A 1 94 ? 23.157 12.775 -23.327 1.00 82.75 94 GLN A N 1
ATOM 774 C CA . GLN A 1 94 ? 23.165 12.676 -24.788 1.00 82.75 94 GLN A CA 1
ATOM 775 C C . GLN A 1 94 ? 22.179 13.632 -25.460 1.00 82.75 94 GLN A C 1
ATOM 777 O O . GLN A 1 94 ? 22.461 14.141 -26.542 1.00 82.75 94 GLN A O 1
ATOM 782 N N . HIS A 1 95 ? 21.025 13.860 -24.837 1.00 78.62 95 HIS A N 1
ATOM 783 C CA . HIS A 1 95 ? 19.903 14.559 -25.464 1.00 78.62 95 HIS A CA 1
ATOM 784 C C . HIS A 1 95 ? 19.447 15.804 -24.702 1.00 78.62 95 HIS A C 1
ATOM 786 O O . HIS A 1 95 ? 18.440 16.402 -25.070 1.00 78.62 95 HIS A O 1
ATOM 792 N N . GLY A 1 96 ? 20.163 16.184 -23.644 1.00 77.12 96 GLY A N 1
ATOM 793 C CA . GLY A 1 96 ? 19.778 17.285 -22.773 1.00 77.12 96 GLY A CA 1
ATOM 794 C C . GLY A 1 96 ? 18.612 16.943 -21.833 1.00 77.12 96 GLY A C 1
ATOM 795 O O . GLY A 1 96 ? 18.059 15.836 -21.861 1.00 77.12 96 GLY A O 1
ATOM 796 N N . PRO A 1 97 ? 18.240 17.886 -20.951 1.00 72.00 97 PRO A N 1
ATOM 797 C CA . PRO A 1 97 ? 17.097 17.737 -20.061 1.00 72.00 97 PRO A CA 1
ATOM 798 C C . PRO A 1 97 ? 15.790 17.685 -20.861 1.00 72.00 97 PRO A C 1
ATOM 800 O O . PRO A 1 97 ? 15.369 18.678 -21.440 1.00 72.00 97 PRO A O 1
ATOM 803 N N . ARG A 1 98 ? 15.127 16.524 -20.876 1.00 65.31 98 ARG A N 1
ATOM 804 C CA . ARG A 1 98 ? 13.790 16.360 -21.472 1.00 65.31 98 ARG A CA 1
ATOM 805 C C . ARG A 1 98 ? 12.705 16.561 -20.406 1.00 65.31 98 ARG A C 1
ATOM 807 O O . ARG A 1 98 ? 12.892 16.135 -19.267 1.00 65.31 98 ARG A O 1
ATOM 814 N N . GLY A 1 99 ? 11.578 17.172 -20.780 1.00 58.56 99 GLY A N 1
ATOM 815 C CA . GLY A 1 99 ? 10.403 17.353 -19.908 1.00 58.56 99 GLY A CA 1
ATOM 816 C C . GLY A 1 99 ? 10.304 18.696 -19.170 1.00 58.56 99 GLY A C 1
ATOM 817 O O . GLY A 1 99 ? 9.456 18.822 -18.293 1.00 58.56 99 GLY A O 1
ATOM 818 N N . TYR A 1 100 ? 11.152 19.676 -19.507 1.00 55.97 100 TYR A N 1
ATOM 819 C CA . TYR A 1 100 ? 11.091 21.045 -18.965 1.00 55.97 100 TYR A CA 1
ATOM 820 C C . TYR A 1 100 ? 10.663 22.108 -19.991 1.00 55.97 100 TYR A C 1
ATOM 822 O O . TYR A 1 100 ? 10.264 23.194 -19.578 1.00 55.97 100 TYR A O 1
ATOM 830 N N . ASP A 1 101 ? 10.693 21.798 -21.291 1.00 52.56 101 ASP A N 1
ATOM 831 C CA . ASP A 1 101 ? 10.174 22.675 -22.345 1.00 52.56 101 ASP A CA 1
ATOM 832 C C . ASP A 1 101 ? 8.736 22.280 -22.691 1.00 52.56 101 ASP A C 1
ATOM 834 O O . ASP A 1 101 ? 8.467 21.146 -23.089 1.00 52.56 101 ASP A O 1
ATOM 838 N N . HIS A 1 102 ? 7.810 23.225 -22.526 1.00 54.94 102 HIS A N 1
ATOM 839 C CA . HIS A 1 102 ? 6.393 23.059 -22.861 1.00 54.94 102 HIS A CA 1
ATOM 840 C C . HIS A 1 102 ? 6.092 23.212 -24.366 1.00 54.94 102 HIS A C 1
ATOM 842 O O . HIS A 1 102 ? 4.972 22.919 -24.774 1.00 54.94 102 HIS A O 1
ATOM 848 N N . ASP A 1 103 ? 7.084 23.596 -25.182 1.00 53.84 103 ASP A N 1
ATOM 849 C CA . ASP A 1 103 ? 6.909 23.987 -26.592 1.00 53.84 103 ASP A CA 1
ATOM 850 C C . ASP A 1 103 ? 7.569 23.017 -27.596 1.00 53.84 103 ASP A C 1
ATOM 852 O O . ASP A 1 103 ? 7.946 23.410 -28.700 1.00 53.84 103 ASP A O 1
ATOM 856 N N . VAL A 1 104 ? 7.740 21.739 -27.239 1.00 58.00 104 VAL A N 1
ATOM 857 C CA . VAL A 1 104 ? 8.195 20.725 -28.205 1.00 58.00 104 VAL A CA 1
ATOM 858 C C . VAL A 1 104 ? 6.971 20.131 -28.905 1.00 58.00 104 VAL A C 1
ATOM 860 O O . VAL A 1 104 ? 6.320 19.233 -28.370 1.00 58.00 104 VAL A O 1
ATOM 863 N N . GLU A 1 105 ? 6.644 20.639 -30.096 1.00 61.28 105 GLU A N 1
ATOM 864 C CA . GLU A 1 105 ? 5.761 19.936 -31.034 1.00 61.28 105 GLU A CA 1
ATOM 865 C C . GLU A 1 105 ? 6.469 18.648 -31.470 1.00 61.28 105 GLU A C 1
ATOM 867 O O . GLU A 1 105 ? 7.351 18.668 -32.325 1.00 61.28 105 GLU A O 1
ATOM 872 N N . LEU A 1 106 ? 6.126 17.535 -30.819 1.00 61.72 106 LEU A N 1
ATOM 873 C CA . LEU A 1 106 ? 6.526 16.205 -31.268 1.00 61.72 106 LEU A CA 1
ATOM 874 C C . LEU A 1 106 ? 5.758 15.888 -32.546 1.00 61.72 106 LEU A C 1
ATOM 876 O O . LEU A 1 106 ? 4.540 16.098 -32.603 1.00 61.72 106 LEU A O 1
ATOM 880 N N . ASP A 1 107 ? 6.453 15.379 -33.556 1.00 71.31 107 ASP A N 1
ATOM 881 C CA . ASP A 1 107 ? 5.779 14.980 -34.782 1.00 71.31 107 ASP A CA 1
ATOM 882 C C . ASP A 1 107 ? 4.864 13.756 -34.530 1.00 71.31 107 ASP A C 1
ATOM 884 O O . ASP A 1 107 ? 5.022 13.002 -33.562 1.00 71.31 107 ASP A O 1
ATOM 888 N N . GLU A 1 108 ? 3.837 13.571 -35.368 1.00 64.94 108 GLU A N 1
ATOM 889 C CA . GLU A 1 108 ? 2.869 12.474 -35.194 1.00 64.94 108 GLU A CA 1
ATOM 890 C C . GLU A 1 108 ? 3.535 11.089 -35.226 1.00 64.94 108 GLU A C 1
ATOM 892 O O . GLU A 1 108 ? 3.044 10.149 -34.595 1.00 64.94 108 GLU A O 1
ATOM 897 N N . GLN A 1 109 ? 4.662 10.966 -35.927 1.00 64.81 109 GLN A N 1
ATOM 898 C CA . GLN A 1 109 ? 5.426 9.737 -36.028 1.00 64.81 109 GLN A CA 1
ATOM 899 C C . GLN A 1 109 ? 6.246 9.494 -34.748 1.00 64.81 109 GLN A C 1
ATOM 901 O O . GLN A 1 109 ? 6.169 8.408 -34.189 1.00 64.81 109 GLN A O 1
ATOM 906 N N . GLU A 1 110 ? 6.919 10.497 -34.192 1.00 64.56 110 GLU A N 1
ATOM 907 C CA . GLU A 1 110 ? 7.613 10.457 -32.902 1.00 64.56 110 GLU A CA 1
ATOM 908 C C . GLU A 1 110 ? 6.663 10.072 -31.763 1.00 64.56 110 GLU A C 1
ATOM 910 O O . GLU A 1 110 ? 7.026 9.283 -30.888 1.00 64.56 110 GLU A O 1
ATOM 915 N N . ILE A 1 111 ? 5.425 10.577 -31.786 1.00 64.44 111 ILE A N 1
ATOM 916 C CA . ILE A 1 111 ? 4.378 10.182 -30.835 1.00 64.44 111 ILE A CA 1
ATOM 917 C C . ILE A 1 111 ? 3.977 8.714 -31.039 1.00 64.44 111 ILE A C 1
ATOM 919 O O . ILE A 1 111 ? 3.796 7.990 -30.058 1.00 64.44 111 ILE A O 1
ATOM 923 N N . ALA A 1 112 ? 3.829 8.262 -32.286 1.00 63.31 112 ALA A N 1
ATOM 924 C CA . ALA A 1 112 ? 3.450 6.883 -32.604 1.00 63.31 112 ALA A CA 1
ATOM 925 C C . ALA A 1 112 ? 4.549 5.860 -32.266 1.00 63.31 112 ALA A C 1
ATOM 927 O O . ALA A 1 112 ? 4.249 4.722 -31.895 1.00 63.31 112 ALA A O 1
ATOM 928 N N . GLU A 1 113 ? 5.813 6.267 -32.364 1.00 63.50 113 GLU A N 1
ATOM 929 C CA . GLU A 1 113 ? 6.984 5.450 -32.044 1.00 63.50 113 GLU A CA 1
ATOM 930 C C . GLU A 1 113 ? 7.352 5.491 -30.548 1.00 63.50 113 GLU A C 1
ATOM 932 O O . GLU A 1 113 ? 8.161 4.690 -30.069 1.00 63.50 113 GLU A O 1
ATOM 937 N N . TYR A 1 114 ? 6.739 6.393 -29.776 1.00 65.50 114 TYR A N 1
ATOM 938 C CA . TYR A 1 114 ? 7.021 6.545 -28.356 1.00 65.50 114 TYR A CA 1
ATOM 939 C C . TYR A 1 114 ? 6.661 5.283 -27.558 1.00 65.50 114 TYR A C 1
ATOM 941 O O . TYR A 1 114 ? 5.538 4.781 -27.589 1.00 65.50 114 TYR A O 1
ATOM 949 N N . GLY A 1 115 ? 7.626 4.784 -26.781 1.00 59.91 115 GLY A N 1
ATOM 950 C CA . GLY A 1 115 ? 7.446 3.599 -25.939 1.00 59.91 115 GLY A CA 1
ATOM 951 C C . GLY A 1 115 ? 7.582 2.262 -26.675 1.00 59.91 115 GLY A C 1
ATOM 952 O O . GLY A 1 115 ? 7.467 1.223 -26.016 1.00 59.91 115 GLY A O 1
ATOM 953 N N . ILE A 1 116 ? 7.864 2.272 -27.986 1.00 62.59 116 ILE A N 1
ATOM 954 C CA . ILE A 1 116 ? 8.286 1.079 -28.726 1.00 62.59 116 ILE A CA 1
ATOM 955 C C . ILE A 1 116 ? 9.770 0.846 -28.468 1.00 62.59 116 ILE A C 1
ATOM 957 O O . ILE A 1 116 ? 10.621 1.671 -28.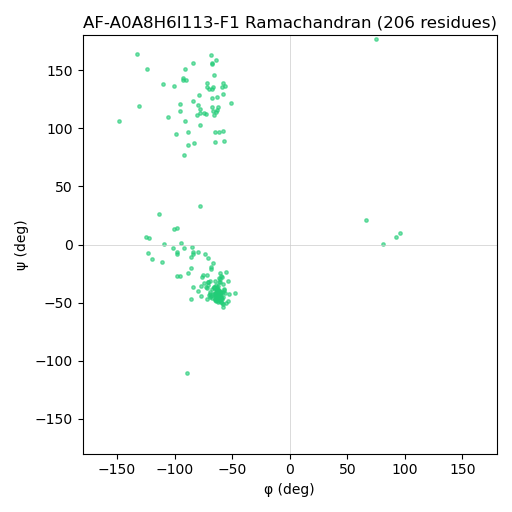803 1.00 62.59 116 ILE A O 1
ATOM 961 N N . ASP A 1 117 ? 10.094 -0.311 -27.902 1.00 64.62 117 ASP A N 1
ATOM 962 C CA . ASP A 1 117 ? 11.468 -0.792 -27.901 1.00 64.62 117 ASP A CA 1
ATOM 963 C C . ASP A 1 117 ? 11.742 -1.480 -29.240 1.00 64.62 117 ASP A C 1
ATOM 965 O O . ASP A 1 117 ? 11.503 -2.677 -29.395 1.00 64.62 117 ASP A O 1
ATOM 969 N N . TRP A 1 118 ? 12.167 -0.711 -30.247 1.00 65.81 118 TRP A N 1
ATOM 970 C CA . TRP A 1 118 ? 12.415 -1.248 -31.586 1.00 65.81 118 TRP A CA 1
ATOM 971 C C . TRP A 1 118 ? 13.485 -2.346 -31.590 1.00 65.81 118 TRP A C 1
ATOM 973 O O . TRP A 1 118 ? 13.436 -3.221 -32.449 1.00 65.81 118 TRP A O 1
ATOM 983 N N . GLU A 1 119 ? 14.426 -2.354 -30.644 1.00 63.56 119 GLU A N 1
ATOM 984 C CA . GLU A 1 119 ? 15.440 -3.409 -30.555 1.00 63.56 119 GLU A CA 1
ATOM 985 C C . GLU A 1 119 ? 14.822 -4.721 -30.060 1.00 63.56 119 GLU A C 1
ATOM 987 O O . GLU A 1 119 ? 15.007 -5.769 -30.685 1.00 63.56 119 GLU A O 1
ATOM 992 N N . ASP A 1 120 ? 14.013 -4.658 -29.001 1.00 63.44 120 ASP A N 1
ATOM 993 C CA . ASP A 1 120 ? 13.348 -5.835 -28.435 1.00 63.44 120 ASP A CA 1
ATOM 994 C C . ASP A 1 120 ? 12.149 -6.307 -29.281 1.00 63.44 120 ASP A C 1
ATOM 996 O O . ASP A 1 120 ? 11.858 -7.505 -29.335 1.00 63.44 120 ASP A O 1
ATOM 1000 N N . ALA A 1 121 ? 11.487 -5.405 -30.016 1.00 62.19 121 ALA A N 1
ATOM 1001 C CA . ALA A 1 121 ? 10.399 -5.735 -30.940 1.00 62.19 121 ALA A CA 1
ATOM 1002 C C . ALA A 1 121 ? 10.852 -6.683 -32.065 1.00 62.19 121 ALA A C 1
ATOM 1004 O O . ALA A 1 121 ? 10.058 -7.496 -32.547 1.00 62.19 121 ALA A O 1
ATOM 1005 N N . HIS A 1 122 ? 12.126 -6.622 -32.464 1.00 63.31 122 HIS A N 1
ATOM 1006 C CA . HIS A 1 122 ? 12.709 -7.502 -33.479 1.00 63.31 122 HIS A CA 1
ATOM 1007 C C . HIS A 1 122 ? 13.352 -8.778 -32.890 1.00 63.31 122 HIS A C 1
ATOM 1009 O O . HIS A 1 122 ? 13.790 -9.641 -33.656 1.00 63.31 122 HIS A O 1
ATOM 1015 N N . ASP A 1 123 ? 13.382 -8.955 -31.560 1.00 65.62 123 ASP A N 1
ATOM 1016 C CA . ASP A 1 123 ? 13.932 -10.158 -30.921 1.00 65.62 123 ASP A CA 1
ATOM 1017 C C . ASP A 1 123 ? 12.936 -11.334 -30.994 1.00 65.62 123 ASP A C 1
ATOM 1019 O O . ASP A 1 123 ? 11.891 -11.370 -30.335 1.00 65.62 123 ASP A O 1
ATOM 1023 N N . ASN A 1 124 ? 13.307 -12.365 -31.761 1.00 64.69 124 ASN A N 1
ATOM 1024 C CA . ASN A 1 124 ? 12.549 -13.610 -31.911 1.00 64.69 124 ASN A CA 1
ATOM 1025 C C . ASN A 1 124 ? 12.217 -14.290 -30.570 1.00 64.69 124 ASN A C 1
ATOM 1027 O O . ASN A 1 124 ? 11.185 -14.953 -30.450 1.00 64.69 124 ASN A O 1
ATOM 1031 N N . ARG A 1 125 ? 13.072 -14.156 -29.549 1.00 66.19 125 ARG A N 1
ATOM 1032 C CA . ARG A 1 125 ? 12.845 -14.735 -28.219 1.00 66.19 125 ARG A CA 1
ATOM 1033 C C . ARG A 1 125 ? 11.709 -14.022 -27.489 1.00 66.19 125 ARG A C 1
ATOM 1035 O O . ARG A 1 125 ? 10.854 -14.691 -26.910 1.00 66.19 125 ARG A O 1
ATOM 1042 N N . ILE A 1 126 ? 11.688 -12.693 -27.548 1.00 61.03 126 ILE A N 1
ATOM 1043 C CA . ILE A 1 126 ? 10.654 -11.851 -26.939 1.00 61.03 126 ILE A CA 1
ATOM 1044 C C . ILE A 1 126 ? 9.329 -12.051 -27.678 1.00 61.03 126 ILE A C 1
ATOM 1046 O O . ILE A 1 126 ? 8.315 -12.350 -27.048 1.00 61.03 126 ILE A O 1
ATOM 1050 N N . GLN A 1 127 ? 9.351 -12.067 -29.014 1.00 61.88 127 GLN A N 1
ATOM 1051 C CA . GLN A 1 127 ? 8.173 -12.397 -29.823 1.00 61.88 127 GLN A CA 1
ATOM 1052 C C . GLN A 1 127 ? 7.586 -13.775 -29.483 1.00 61.88 127 GLN A C 1
ATOM 1054 O O . GLN A 1 127 ? 6.367 -13.915 -29.378 1.00 61.88 127 GLN A O 1
ATOM 1059 N N . ASN A 1 128 ? 8.427 -14.794 -29.277 1.00 62.47 128 ASN A N 1
ATOM 1060 C CA . ASN A 1 128 ? 7.973 -16.134 -28.896 1.00 62.47 128 ASN A CA 1
ATOM 1061 C C . ASN A 1 128 ? 7.434 -16.196 -27.457 1.00 62.47 128 ASN A C 1
ATOM 1063 O O . ASN A 1 128 ? 6.470 -16.916 -27.206 1.00 62.47 128 ASN A O 1
ATOM 1067 N N . HIS A 1 129 ? 8.001 -15.428 -26.522 1.00 60.88 129 HIS A N 1
ATOM 1068 C CA . HIS A 1 129 ? 7.450 -15.285 -25.171 1.00 60.88 129 HIS A CA 1
ATOM 1069 C C . HIS A 1 129 ? 6.058 -14.633 -25.205 1.00 60.88 129 HIS A C 1
ATOM 1071 O O . HIS A 1 129 ? 5.116 -15.181 -24.636 1.00 60.88 129 HIS A O 1
ATOM 1077 N N . HIS A 1 130 ? 5.890 -13.530 -25.944 1.00 56.19 130 HIS A N 1
ATOM 1078 C CA . HIS A 1 130 ? 4.586 -12.879 -26.114 1.00 56.19 130 HIS A CA 1
ATOM 1079 C C . HIS A 1 130 ? 3.564 -13.781 -26.820 1.00 56.19 130 HIS A C 1
ATOM 1081 O O . HIS A 1 130 ? 2.409 -13.809 -26.405 1.00 56.19 130 HIS A O 1
ATOM 1087 N N . ARG A 1 131 ? 3.978 -14.563 -27.833 1.00 57.91 131 ARG A N 1
ATOM 1088 C CA . ARG A 1 131 ? 3.120 -15.560 -28.513 1.00 57.91 131 ARG A CA 1
ATOM 1089 C C . ARG A 1 131 ? 2.545 -16.606 -27.564 1.00 57.91 131 ARG A C 1
ATOM 1091 O O . ARG A 1 131 ? 1.445 -17.088 -27.806 1.00 57.91 131 ARG A O 1
ATOM 1098 N N . ASN A 1 132 ? 3.301 -16.973 -26.534 1.00 58.34 132 ASN A N 1
ATOM 1099 C CA . ASN A 1 132 ? 2.926 -18.042 -25.616 1.00 58.34 132 ASN A CA 1
ATOM 1100 C C . ASN A 1 132 ? 2.215 -17.525 -24.354 1.00 58.34 132 ASN A C 1
ATOM 1102 O O . ASN A 1 132 ? 1.458 -18.279 -23.750 1.00 58.34 132 ASN A O 1
ATOM 1106 N N . GLY A 1 133 ? 2.487 -16.283 -23.935 1.00 49.78 133 GLY A N 1
ATOM 1107 C CA . GLY A 1 133 ? 1.989 -15.710 -22.679 1.00 49.78 133 GLY A CA 1
ATOM 1108 C C . GLY A 1 133 ? 0.748 -14.822 -22.805 1.00 49.78 133 GLY A C 1
ATOM 1109 O O . GLY A 1 133 ? -0.028 -14.750 -21.854 1.00 49.78 133 GLY A O 1
ATOM 1110 N N . ASN A 1 134 ? 0.533 -14.182 -23.959 1.00 52.38 134 ASN A N 1
ATOM 1111 C CA . ASN A 1 134 ? -0.560 -13.227 -24.156 1.00 52.38 134 ASN A CA 1
ATOM 1112 C C . ASN A 1 134 ? -1.618 -13.810 -25.112 1.00 52.38 134 ASN A C 1
ATOM 1114 O O . ASN A 1 134 ? -1.282 -14.438 -26.117 1.00 52.38 134 ASN A O 1
ATOM 1118 N N . GLY A 1 135 ? -2.906 -13.612 -24.803 1.00 48.12 135 GLY A N 1
ATOM 1119 C CA . GLY A 1 135 ? -4.013 -14.016 -25.680 1.00 48.12 135 GLY A CA 1
ATOM 1120 C C . GLY A 1 135 ? -4.015 -13.256 -27.014 1.00 48.12 135 GLY A C 1
ATOM 1121 O O . GLY A 1 135 ? -3.424 -12.184 -27.125 1.00 48.12 135 GLY A O 1
ATOM 1122 N N . LEU A 1 136 ? -4.678 -13.814 -28.035 1.00 48.34 136 LEU A N 1
ATOM 1123 C CA . LEU A 1 136 ? -4.892 -13.125 -29.312 1.00 48.34 136 LEU A CA 1
ATOM 1124 C C . LEU A 1 136 ? -5.749 -11.87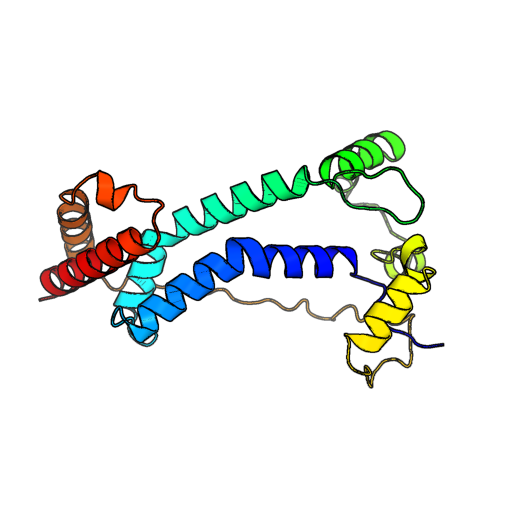9 -29.076 1.00 48.34 136 LEU A C 1
ATOM 1126 O O . LEU A 1 136 ? -6.910 -11.991 -28.685 1.00 48.34 136 LEU A O 1
ATOM 1130 N N . ASP A 1 137 ? -5.172 -10.708 -29.319 1.00 49.91 137 ASP A N 1
ATOM 1131 C CA . ASP A 1 137 ? -5.911 -9.456 -29.300 1.00 49.91 137 ASP A CA 1
ATOM 1132 C C . ASP A 1 137 ? -6.765 -9.367 -30.575 1.00 49.91 137 ASP A C 1
ATOM 1134 O O . ASP A 1 137 ? -6.251 -9.329 -31.692 1.00 49.91 137 ASP A O 1
ATOM 1138 N N . ILE A 1 138 ? -8.088 -9.411 -30.411 1.00 48.47 138 ILE A N 1
ATOM 1139 C CA . ILE A 1 138 ? -9.068 -9.423 -31.512 1.00 48.47 138 ILE A CA 1
ATOM 1140 C C . ILE A 1 138 ? -9.114 -8.048 -32.214 1.00 48.47 138 ILE A C 1
ATOM 1142 O O . ILE A 1 138 ? -9.666 -7.929 -33.304 1.00 48.47 138 ILE A O 1
ATOM 1146 N N . MET A 1 139 ? -8.494 -7.019 -31.623 1.00 47.97 139 MET A N 1
ATOM 1147 C CA . MET A 1 139 ? -8.396 -5.658 -32.163 1.00 47.97 139 MET A CA 1
ATOM 1148 C C . MET A 1 139 ? -7.029 -5.365 -32.826 1.00 47.97 139 MET A C 1
ATOM 1150 O O . MET A 1 139 ? -6.725 -4.216 -33.135 1.00 47.97 139 MET A O 1
ATOM 1154 N N . ALA A 1 140 ? -6.209 -6.394 -33.082 1.00 47.16 140 ALA A N 1
ATOM 1155 C CA . ALA A 1 140 ? -4.841 -6.307 -33.615 1.00 47.16 140 ALA A CA 1
ATOM 1156 C C . ALA A 1 140 ? -4.723 -6.060 -35.138 1.00 47.16 140 ALA A C 1
ATOM 1158 O O . ALA A 1 140 ? -3.800 -6.565 -35.778 1.00 47.16 140 ALA A O 1
ATOM 1159 N N . ASP A 1 141 ? -5.648 -5.321 -35.751 1.00 45.78 141 ASP A N 1
ATOM 1160 C CA . ASP A 1 141 ? -5.591 -5.049 -37.198 1.00 45.78 141 ASP A CA 1
ATOM 1161 C C . ASP A 1 141 ? -4.896 -3.726 -37.548 1.00 45.78 141 ASP A C 1
ATOM 1163 O O . ASP A 1 141 ? -4.763 -3.394 -38.728 1.00 45.78 141 ASP A O 1
ATOM 1167 N N . ASN A 1 142 ? -4.397 -2.964 -36.565 1.00 48.53 142 ASN A N 1
ATOM 1168 C CA . ASN A 1 142 ? -3.632 -1.763 -36.885 1.00 48.53 142 ASN A CA 1
ATOM 1169 C C . ASN A 1 142 ? -2.528 -1.436 -35.857 1.00 48.53 142 ASN A C 1
ATOM 1171 O O . ASN A 1 142 ? -2.827 -0.912 -34.784 1.00 48.53 142 ASN A O 1
ATOM 1175 N N . PRO A 1 143 ? -1.239 -1.653 -36.196 1.00 43.12 143 PRO A N 1
ATOM 1176 C CA . PRO A 1 143 ? -0.109 -1.331 -35.321 1.00 43.12 143 PRO A CA 1
ATOM 1177 C C . PRO A 1 143 ? 0.155 0.180 -35.245 1.00 43.12 143 PRO A C 1
ATOM 1179 O O . PRO A 1 143 ? 1.001 0.609 -34.469 1.00 43.12 143 PRO A O 1
ATOM 1182 N N . PHE A 1 144 ? -0.533 0.970 -36.078 1.00 41.44 144 PHE A N 1
ATOM 1183 C CA . PHE A 1 144 ? -0.408 2.423 -36.174 1.00 41.44 144 PHE A CA 1
ATOM 1184 C C . PHE A 1 144 ? -1.540 3.166 -35.458 1.00 41.44 144 PHE A C 1
ATOM 1186 O O . PHE A 1 144 ? -1.536 4.393 -35.422 1.00 41.44 144 PHE A O 1
ATOM 1193 N N . ILE A 1 145 ? -2.518 2.451 -34.887 1.00 43.66 145 ILE A N 1
ATOM 1194 C CA . ILE A 1 145 ? -3.505 3.076 -34.007 1.00 43.66 145 ILE A CA 1
ATOM 1195 C C . ILE A 1 145 ? -2.926 3.030 -32.600 1.00 43.66 145 ILE A C 1
ATOM 1197 O O . ILE A 1 145 ? -3.213 2.134 -31.809 1.00 43.66 145 ILE A O 1
ATOM 1201 N N . SER A 1 146 ? -2.122 4.036 -32.271 1.00 46.91 146 SER A N 1
ATOM 1202 C CA . SER A 1 146 ? -2.004 4.471 -30.886 1.00 46.91 146 SER A CA 1
ATOM 1203 C C . SER A 1 146 ? -3.421 4.850 -30.467 1.00 46.91 146 SER A C 1
ATOM 1205 O O . SER A 1 146 ? -3.897 5.924 -30.835 1.00 46.91 146 SER A O 1
ATOM 1207 N N . TYR A 1 147 ? -4.157 3.965 -29.783 1.00 45.97 147 TYR A N 1
ATOM 1208 C CA . TYR A 1 147 ? -5.423 4.360 -29.173 1.00 45.97 147 TYR A CA 1
ATOM 1209 C C . TYR A 1 147 ? -5.067 5.384 -28.103 1.00 45.97 147 TYR A C 1
ATOM 1211 O O . TYR A 1 147 ? -4.754 5.034 -26.968 1.00 45.97 147 TYR A O 1
ATOM 1219 N N . ARG A 1 148 ? -5.014 6.655 -28.500 1.00 46.81 148 ARG A N 1
ATOM 1220 C CA . ARG A 1 148 ? -4.938 7.787 -27.600 1.00 46.81 148 ARG A CA 1
ATOM 1221 C C . ARG A 1 148 ? -6.364 7.937 -27.100 1.00 46.81 148 ARG A C 1
ATOM 1223 O O . ARG A 1 148 ? -7.214 8.375 -27.874 1.00 46.81 148 ARG A O 1
ATOM 1230 N N . PRO A 1 149 ? -6.666 7.497 -25.870 1.00 47.19 149 PRO A N 1
ATOM 1231 C CA . PRO A 1 149 ? -8.018 7.610 -25.367 1.00 47.19 149 PRO A CA 1
ATOM 1232 C C . PRO A 1 149 ? -8.389 9.092 -25.418 1.00 47.19 149 PRO A C 1
ATOM 1234 O O . PRO A 1 149 ? -7.621 9.919 -24.925 1.00 47.19 149 PRO A O 1
ATOM 1237 N N . GLU A 1 150 ? -9.540 9.438 -25.999 1.00 57.44 150 GLU A N 1
ATOM 1238 C CA . GLU A 1 150 ? -10.043 10.824 -25.959 1.00 57.44 150 GLU A CA 1
ATOM 1239 C C . GLU A 1 150 ? -10.155 11.327 -24.508 1.00 57.44 150 GLU A C 1
ATOM 1241 O O . GLU A 1 150 ? -10.073 12.523 -24.238 1.00 57.44 150 GLU A O 1
ATOM 1246 N N . VAL A 1 151 ? -10.279 10.388 -23.564 1.00 46.47 151 VAL A N 1
ATOM 1247 C CA . VAL A 1 151 ? -10.272 10.611 -22.124 1.00 46.47 151 VAL A CA 1
ATOM 1248 C C . VAL A 1 151 ? -9.302 9.622 -21.484 1.00 46.47 151 VAL A C 1
ATOM 1250 O O . VAL A 1 151 ? -9.498 8.409 -21.573 1.00 46.47 151 VAL A O 1
ATOM 1253 N N . HIS A 1 152 ? -8.257 10.121 -20.821 1.00 52.31 152 HIS A N 1
ATOM 1254 C CA . HIS A 1 152 ? -7.400 9.267 -19.999 1.00 52.31 152 HIS A CA 1
ATOM 1255 C C . HIS A 1 152 ? -8.250 8.565 -18.930 1.00 52.31 152 HIS A C 1
ATOM 1257 O O . HIS A 1 152 ? -9.120 9.218 -18.349 1.00 52.31 152 HIS A O 1
ATOM 1263 N N . PRO A 1 153 ? -8.017 7.271 -18.641 1.00 51.41 153 PRO A N 1
ATOM 1264 C CA . PRO A 1 153 ? -8.709 6.590 -17.557 1.00 51.41 153 PRO A CA 1
ATOM 1265 C C . PRO A 1 153 ? -8.361 7.286 -16.238 1.00 51.41 153 PRO A C 1
ATOM 1267 O O . PRO A 1 153 ? -7.306 7.063 -15.650 1.00 51.41 153 PRO A O 1
ATOM 1270 N N . TYR A 1 154 ? -9.240 8.183 -15.803 1.00 62.38 154 TYR A N 1
ATOM 1271 C CA . TYR A 1 154 ? -9.171 8.791 -14.490 1.00 62.38 154 TYR A CA 1
ATOM 1272 C C . TYR A 1 154 ? -9.771 7.797 -13.504 1.00 62.38 154 TYR A C 1
ATOM 1274 O O . TYR A 1 154 ? -10.967 7.509 -13.540 1.00 62.38 154 TYR A O 1
ATOM 1282 N N . VAL A 1 155 ? -8.921 7.245 -12.646 1.00 66.44 155 VAL A N 1
ATOM 1283 C CA . VAL A 1 155 ? -9.367 6.449 -11.508 1.00 66.44 155 VAL A CA 1
ATOM 1284 C C . VAL A 1 155 ? -9.522 7.413 -10.344 1.00 66.44 155 VAL A C 1
ATOM 1286 O O . VAL A 1 155 ? -8.529 7.893 -9.797 1.00 66.44 155 VAL A O 1
ATOM 1289 N N . GLN A 1 156 ? -10.768 7.723 -9.994 1.00 67.44 156 GLN A N 1
ATOM 1290 C CA . GLN A 1 156 ? -11.058 8.452 -8.768 1.00 67.44 156 GLN A CA 1
ATOM 1291 C C . GLN A 1 156 ? -10.686 7.551 -7.586 1.00 67.44 156 GLN A C 1
ATOM 1293 O O . GLN A 1 156 ? -11.259 6.475 -7.416 1.00 67.44 156 GLN A O 1
ATOM 1298 N N . VAL A 1 157 ? -9.684 7.964 -6.812 1.00 72.88 157 VAL A N 1
ATOM 1299 C CA . VAL A 1 157 ? -9.303 7.303 -5.562 1.00 72.88 157 VAL A CA 1
ATOM 1300 C C . VAL A 1 157 ? -9.928 8.109 -4.436 1.00 72.88 157 VAL A C 1
ATOM 1302 O O . VAL A 1 157 ? -9.384 9.134 -4.031 1.00 72.88 157 VAL A O 1
ATOM 1305 N N . ASP A 1 158 ? -11.101 7.678 -3.983 1.00 76.88 158 ASP A N 1
ATOM 1306 C CA . ASP A 1 158 ? -11.782 8.326 -2.867 1.00 76.88 158 ASP A CA 1
ATOM 1307 C C . ASP A 1 158 ? -10.991 8.122 -1.570 1.00 76.88 158 ASP A C 1
ATOM 1309 O O . ASP A 1 158 ? -10.547 7.013 -1.256 1.00 76.88 158 ASP A O 1
ATOM 1313 N N . GLU A 1 159 ? -10.816 9.195 -0.798 1.00 79.50 159 GLU A N 1
ATOM 1314 C CA . GLU A 1 159 ? -10.264 9.083 0.549 1.00 79.50 159 GLU A CA 1
ATOM 1315 C C . GLU A 1 159 ? -11.251 8.331 1.447 1.00 79.50 159 GLU A C 1
ATOM 1317 O O . GLU A 1 159 ? -12.452 8.608 1.447 1.00 79.50 159 GLU A O 1
ATOM 1322 N N . VAL A 1 160 ? -10.743 7.387 2.243 1.00 83.88 160 VAL A N 1
ATOM 1323 C CA . VAL A 1 160 ? -11.562 6.700 3.246 1.00 83.88 160 VAL A CA 1
ATOM 1324 C C . VAL A 1 160 ? -11.829 7.688 4.385 1.00 83.88 160 VAL A C 1
ATOM 1326 O O . VAL A 1 160 ? -10.883 8.060 5.088 1.00 83.88 160 VAL A O 1
ATOM 1329 N N . PRO A 1 161 ? -13.083 8.134 4.589 1.00 87.94 161 PRO A N 1
ATOM 1330 C CA . PRO A 1 161 ? -13.384 9.140 5.595 1.00 87.94 161 PRO A CA 1
ATOM 1331 C C . PRO A 1 161 ? -13.114 8.587 6.994 1.00 87.94 161 PRO A C 1
ATOM 1333 O O . PRO A 1 161 ? -13.353 7.410 7.261 1.00 87.94 161 PRO A O 1
ATOM 1336 N N . ASN A 1 162 ? -12.653 9.450 7.901 1.00 91.06 162 ASN A N 1
ATOM 1337 C CA . ASN A 1 162 ? -12.535 9.102 9.313 1.00 91.06 162 ASN A CA 1
ATOM 1338 C C . ASN A 1 162 ? -13.938 8.918 9.922 1.00 91.06 162 ASN 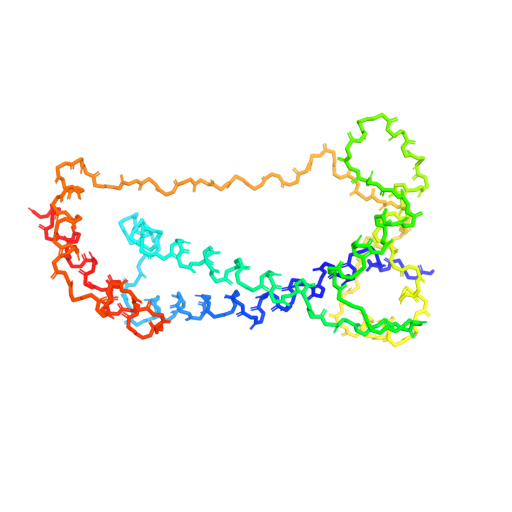A C 1
ATOM 1340 O O . ASN A 1 162 ? -14.705 9.883 9.951 1.00 91.06 162 ASN A O 1
ATOM 1344 N N . PRO A 1 163 ? -14.288 7.720 10.422 1.00 92.56 163 PRO A N 1
ATOM 1345 C CA . PRO A 1 163 ? -15.593 7.470 11.022 1.00 92.56 163 PRO A CA 1
ATOM 1346 C C . PRO A 1 163 ? -15.667 7.867 12.510 1.00 92.56 163 PRO A C 1
ATOM 1348 O O . PRO A 1 163 ? -16.723 7.717 13.127 1.00 92.56 163 PRO A O 1
ATOM 1351 N N . LEU A 1 164 ? -14.567 8.337 13.109 1.00 92.75 164 LEU A N 1
ATOM 1352 C CA . LEU A 1 164 ? -14.508 8.804 14.495 1.00 92.75 164 LEU A CA 1
ATOM 1353 C C . LEU A 1 164 ? -14.744 10.316 14.578 1.00 92.75 164 LEU A C 1
ATOM 1355 O O . LEU A 1 164 ? -14.231 11.089 13.772 1.00 92.75 164 LEU A O 1
ATOM 1359 N N . THR A 1 165 ? -15.469 10.748 15.610 1.00 94.56 165 THR A N 1
ATOM 1360 C CA . THR A 1 165 ? -15.541 12.170 15.992 1.00 94.56 165 THR A CA 1
ATOM 1361 C C . THR A 1 165 ? -14.196 12.666 16.533 1.00 94.56 165 THR A C 1
ATOM 1363 O O . THR A 1 165 ? -13.371 11.866 16.964 1.00 94.56 165 THR A O 1
ATOM 1366 N N . ASP A 1 166 ? -13.976 13.981 16.608 1.00 94.81 166 ASP A N 1
ATOM 1367 C CA . ASP A 1 166 ? -12.706 14.547 17.104 1.00 94.81 166 ASP A CA 1
ATOM 1368 C C . ASP A 1 166 ? -12.341 14.079 18.528 1.00 94.81 166 ASP A C 1
ATOM 1370 O O . ASP A 1 166 ? -11.178 13.796 18.837 1.00 94.81 166 ASP A O 1
ATOM 1374 N N . ILE A 1 167 ? -13.345 13.952 19.404 1.00 95.25 167 ILE A N 1
ATOM 1375 C CA . ILE A 1 167 ? -13.167 13.479 20.787 1.00 95.25 167 ILE A CA 1
ATOM 1376 C C . ILE A 1 167 ? -12.762 12.002 20.790 1.00 95.25 167 ILE A C 1
ATOM 1378 O O . ILE A 1 167 ? -11.812 11.615 21.474 1.00 95.25 167 ILE A O 1
ATOM 1382 N N . GLN A 1 168 ? -13.452 11.187 19.991 1.00 95.94 168 GLN A N 1
ATOM 1383 C CA . GLN A 1 168 ? -13.135 9.771 19.828 1.00 95.94 168 GLN A CA 1
ATOM 1384 C C . GLN A 1 168 ? -11.742 9.585 19.231 1.00 95.94 168 GLN A C 1
ATOM 1386 O O . GLN A 1 168 ? -10.950 8.813 19.757 1.00 95.94 168 GLN A O 1
ATOM 1391 N N . MET A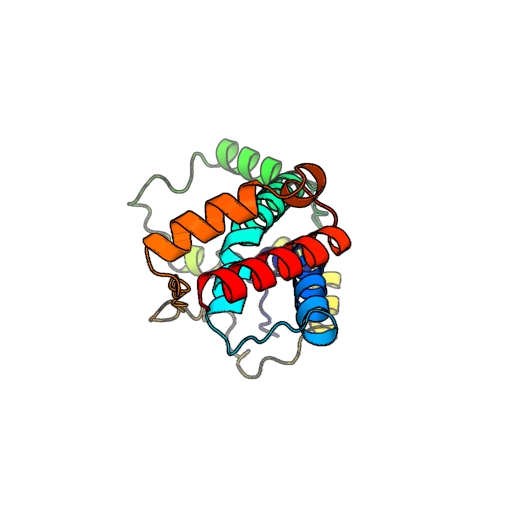 1 169 ? -11.396 10.351 18.200 1.00 95.94 169 MET A N 1
ATOM 1392 C CA . MET A 1 169 ? -10.085 10.309 17.564 1.00 95.94 169 MET A CA 1
ATOM 1393 C C . MET A 1 169 ? -8.963 10.636 18.556 1.00 95.94 169 MET A C 1
ATOM 1395 O O . MET A 1 169 ? -7.945 9.947 18.594 1.00 95.94 169 MET A O 1
ATOM 1399 N N . THR A 1 170 ? -9.165 11.638 19.413 1.00 96.31 170 THR A N 1
ATOM 1400 C CA . THR A 1 170 ? -8.197 11.989 20.462 1.00 96.31 170 THR A CA 1
ATOM 1401 C C . THR A 1 170 ? -7.996 10.831 21.445 1.00 96.31 170 THR A C 1
ATOM 1403 O O . THR A 1 170 ? -6.857 10.475 21.750 1.00 96.31 170 THR A O 1
ATOM 1406 N N . SER A 1 171 ? -9.087 10.204 21.901 1.00 96.56 171 SER A N 1
ATOM 1407 C CA . SER A 1 171 ? -9.021 9.046 22.804 1.00 96.56 171 SER A CA 1
ATOM 1408 C C . SER A 1 171 ? -8.367 7.835 22.129 1.00 96.56 171 SER A C 1
ATOM 1410 O O . SER A 1 171 ? -7.492 7.199 22.713 1.00 96.56 171 SER A O 1
ATOM 1412 N N . PHE A 1 172 ? -8.714 7.569 20.868 1.00 97.12 172 PHE A N 1
ATOM 1413 C CA . PHE A 1 172 ? -8.137 6.500 20.057 1.00 97.12 172 PHE A CA 1
ATOM 1414 C C . PHE A 1 172 ? -6.620 6.652 19.927 1.00 97.12 172 PHE A C 1
ATOM 1416 O O . PHE A 1 172 ? -5.885 5.722 20.248 1.00 97.12 172 PHE A O 1
ATOM 1423 N N . VAL A 1 173 ? -6.130 7.831 19.528 1.00 96.62 173 VAL A N 1
ATOM 1424 C CA . VAL A 1 173 ? -4.686 8.091 19.385 1.00 96.62 173 VAL A CA 1
ATOM 1425 C C . VAL A 1 173 ? -3.965 7.988 20.727 1.00 96.62 173 VAL A C 1
ATOM 1427 O O . VAL A 1 173 ? -2.868 7.434 20.787 1.00 96.62 173 VAL A O 1
ATOM 1430 N N . GLN A 1 174 ? -4.574 8.477 21.811 1.00 96.75 174 GLN A N 1
ATOM 1431 C CA . GLN A 1 174 ? -3.998 8.366 23.150 1.00 96.75 174 GLN A CA 1
ATOM 1432 C C . GLN A 1 174 ? -3.835 6.899 23.573 1.00 96.75 174 GLN A C 1
ATOM 1434 O O . GLN A 1 174 ? -2.770 6.517 24.057 1.00 96.75 174 GLN A O 1
ATO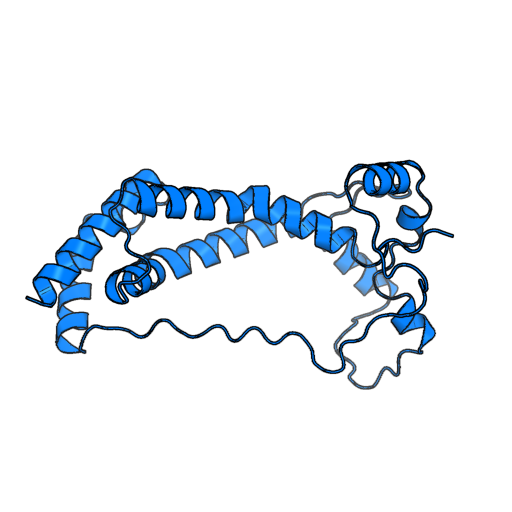M 1439 N N . GLN A 1 175 ? -4.869 6.076 23.386 1.00 96.94 175 GLN A N 1
ATOM 1440 C CA . GLN A 1 175 ? -4.836 4.656 23.737 1.00 96.94 175 GLN A CA 1
ATOM 1441 C C . GLN A 1 175 ? -3.895 3.863 22.824 1.00 96.94 175 GLN A C 1
ATOM 1443 O O . GLN A 1 175 ? -3.116 3.042 23.305 1.00 96.94 175 GLN A O 1
ATOM 1448 N N . LEU A 1 176 ? -3.894 4.155 21.521 1.00 96.81 176 LEU A N 1
ATOM 1449 C CA . LEU A 1 176 ? -2.984 3.532 20.564 1.00 96.81 176 LEU A CA 1
ATOM 1450 C C . LEU A 1 176 ? -1.522 3.864 20.894 1.00 96.8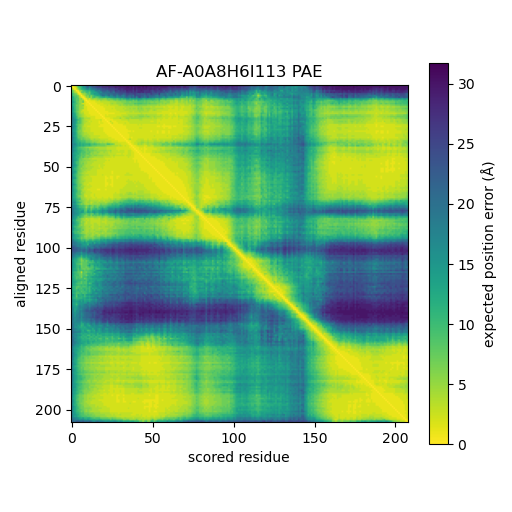1 176 LEU A C 1
ATOM 1452 O O . LEU A 1 176 ? -0.663 2.987 20.854 1.00 96.81 176 LEU A O 1
ATOM 1456 N N . GLY A 1 177 ? -1.242 5.108 21.290 1.00 95.56 177 GLY A N 1
ATOM 1457 C CA . GLY A 1 177 ? 0.085 5.554 21.717 1.00 95.56 177 GLY A CA 1
ATOM 1458 C C . GLY A 1 177 ? 0.578 4.922 23.025 1.00 95.56 177 GLY A C 1
ATOM 1459 O O . GLY A 1 177 ? 1.773 4.979 23.307 1.00 95.56 177 GLY A O 1
ATOM 1460 N N . ALA A 1 178 ? -0.310 4.302 23.809 1.00 96.31 178 ALA A N 1
ATOM 1461 C CA . ALA A 1 178 ? 0.053 3.550 25.009 1.00 96.31 178 ALA A CA 1
ATOM 1462 C C . ALA A 1 178 ? 0.483 2.101 24.710 1.00 96.31 178 ALA A C 1
ATOM 1464 O O . ALA A 1 178 ? 0.959 1.406 25.613 1.00 96.31 178 ALA A O 1
ATOM 1465 N N . LEU A 1 179 ? 0.329 1.632 23.465 1.00 96.31 179 LEU A N 1
ATOM 1466 C CA . LEU A 1 179 ? 0.796 0.310 23.062 1.00 96.31 179 LEU A CA 1
ATOM 1467 C C . LEU A 1 179 ? 2.335 0.225 23.071 1.00 96.31 179 LEU A C 1
ATOM 1469 O O . LEU A 1 179 ? 3.026 1.233 22.901 1.00 96.31 179 LEU A O 1
ATOM 1473 N N . PRO A 1 180 ? 2.903 -0.986 23.228 1.00 96.31 180 PRO A N 1
ATOM 1474 C CA . PRO A 1 180 ? 4.348 -1.183 23.210 1.00 96.31 180 PRO A CA 1
ATOM 1475 C C . PRO A 1 180 ? 5.009 -0.664 21.921 1.00 96.31 180 PRO A C 1
ATOM 1477 O O . PRO A 1 180 ? 4.534 -0.917 20.811 1.00 96.31 180 PRO A O 1
ATOM 1480 N N . ALA A 1 181 ? 6.142 0.032 22.053 1.00 93.50 181 ALA A N 1
ATOM 1481 C CA . ALA A 1 181 ? 6.842 0.642 20.917 1.00 93.50 181 ALA A CA 1
ATOM 1482 C C . ALA A 1 181 ? 7.301 -0.387 19.864 1.00 93.50 181 ALA A C 1
ATOM 1484 O O . ALA A 1 181 ? 7.300 -0.101 18.668 1.00 93.50 181 ALA A O 1
ATOM 1485 N N . ASP A 1 182 ? 7.641 -1.604 20.294 1.00 94.31 182 ASP A N 1
ATOM 1486 C CA . ASP A 1 182 ? 7.994 -2.735 19.431 1.00 94.31 182 ASP A CA 1
ATOM 1487 C C . ASP A 1 182 ? 6.805 -3.266 18.613 1.00 94.31 182 ASP A C 1
ATOM 1489 O O . ASP A 1 182 ? 6.996 -3.976 17.622 1.00 94.31 182 ASP A O 1
ATOM 1493 N N . LEU A 1 183 ? 5.570 -2.971 19.027 1.00 94.94 183 LEU A N 1
ATOM 1494 C CA . LEU A 1 183 ? 4.364 -3.259 18.254 1.00 94.94 183 LEU A CA 1
ATOM 1495 C C . LEU A 1 183 ? 4.083 -2.130 17.261 1.00 94.94 183 LEU A C 1
ATOM 1497 O O . LEU A 1 183 ? 3.882 -2.406 16.081 1.00 94.94 183 LEU A O 1
ATOM 1501 N N . LEU A 1 184 ? 4.156 -0.875 17.713 1.00 93.56 184 LEU A N 1
ATOM 1502 C CA . LEU A 1 184 ? 3.889 0.305 16.882 1.00 93.56 184 LEU A CA 1
ATOM 1503 C C . LEU A 1 184 ? 4.881 0.460 15.719 1.00 93.56 184 LEU A C 1
ATOM 1505 O O . LEU A 1 184 ? 4.493 0.856 14.627 1.00 93.56 184 LEU A O 1
ATOM 1509 N N . GLN A 1 185 ? 6.158 0.125 15.926 1.00 93.00 185 GLN A N 1
ATOM 1510 C CA . GLN A 1 185 ? 7.218 0.303 14.920 1.00 93.00 185 GLN A CA 1
ATOM 1511 C C . GLN A 1 185 ? 7.534 -0.979 14.135 1.00 93.00 185 GLN A C 1
ATOM 1513 O O . GLN A 1 185 ? 8.579 -1.095 13.488 1.00 93.00 185 GLN A O 1
ATOM 1518 N N . THR A 1 186 ? 6.668 -1.990 14.212 1.00 94.25 186 THR A N 1
ATOM 1519 C CA . THR A 1 186 ? 6.981 -3.301 13.652 1.00 94.25 186 THR A CA 1
ATOM 1520 C C . THR A 1 186 ? 6.957 -3.327 12.118 1.00 94.25 186 THR A C 1
ATOM 1522 O O . THR A 1 186 ? 6.034 -2.847 11.453 1.00 94.25 186 THR A O 1
ATOM 1525 N N . LYS A 1 187 ? 7.977 -3.963 11.533 1.00 92.94 187 LYS A N 1
ATOM 1526 C CA . LYS A 1 187 ? 8.022 -4.304 10.099 1.00 92.94 187 LYS A CA 1
ATOM 1527 C C . LYS A 1 187 ? 7.596 -5.751 9.819 1.00 92.94 187 LYS A C 1
ATOM 1529 O O . LYS A 1 187 ? 7.473 -6.138 8.661 1.00 92.94 187 LYS A O 1
ATOM 1534 N N . CYS A 1 188 ? 7.373 -6.551 10.864 1.00 94.50 188 CYS A N 1
ATOM 1535 C CA . CYS A 1 188 ? 6.942 -7.941 10.738 1.00 94.50 188 CYS A CA 1
ATOM 1536 C C . CYS A 1 188 ? 5.434 -8.008 10.454 1.00 94.50 188 CYS A C 1
ATOM 1538 O O . CYS A 1 188 ? 4.647 -7.413 11.185 1.00 94.50 188 CYS A O 1
ATOM 1540 N N . MET A 1 189 ? 5.026 -8.747 9.418 1.00 93.81 189 MET A N 1
ATOM 1541 C CA . MET A 1 189 ? 3.615 -8.845 9.017 1.00 93.81 189 MET A CA 1
ATOM 1542 C C . MET A 1 189 ? 2.742 -9.511 10.083 1.00 93.81 189 MET A C 1
ATOM 1544 O O . MET A 1 189 ? 1.648 -9.027 10.357 1.00 93.81 189 MET A O 1
ATOM 1548 N N . ASP A 1 190 ? 3.244 -10.547 10.756 1.00 91.88 190 ASP A N 1
ATOM 1549 C CA . ASP A 1 190 ? 2.503 -11.199 11.843 1.00 91.88 190 ASP A CA 1
ATOM 1550 C C . ASP A 1 190 ? 2.262 -10.231 13.006 1.00 91.88 190 ASP A C 1
ATOM 1552 O O . ASP A 1 190 ? 1.171 -10.147 13.552 1.00 91.88 190 ASP A O 1
ATOM 1556 N N . ARG A 1 191 ? 3.252 -9.395 13.320 1.00 95.06 191 ARG A N 1
ATOM 1557 C CA . ARG A 1 191 ? 3.122 -8.353 14.346 1.00 95.06 191 ARG A CA 1
ATOM 1558 C C . ARG A 1 191 ? 2.207 -7.208 13.912 1.00 95.06 191 ARG A C 1
ATOM 1560 O O . ARG A 1 191 ? 1.517 -6.630 14.746 1.00 95.06 191 ARG A O 1
ATOM 1567 N N . ARG A 1 192 ? 2.160 -6.884 12.616 1.00 96.06 192 ARG A N 1
ATOM 1568 C CA . ARG A 1 192 ? 1.191 -5.920 12.066 1.00 96.06 192 ARG A CA 1
ATOM 1569 C C . ARG A 1 192 ? -0.242 -6.429 12.193 1.00 96.06 192 ARG A C 1
ATOM 1571 O O . ARG A 1 192 ? -1.137 -5.620 12.416 1.00 96.06 192 ARG A O 1
ATOM 1578 N N . LYS A 1 193 ? -0.467 -7.746 12.127 1.00 95.50 193 LYS A N 1
ATOM 1579 C CA . LYS A 1 193 ? -1.774 -8.337 12.452 1.00 95.50 193 LYS A CA 1
ATOM 1580 C C . LYS A 1 193 ? -2.173 -8.029 13.893 1.00 95.50 193 LYS A C 1
ATOM 1582 O O . LYS A 1 193 ? -3.284 -7.562 14.121 1.00 95.50 193 LYS A O 1
ATOM 1587 N N . ASP A 1 194 ? -1.271 -8.259 14.845 1.00 95.25 194 ASP A N 1
ATOM 1588 C CA . ASP A 1 194 ? -1.536 -7.984 16.261 1.00 95.25 194 ASP A CA 1
ATOM 1589 C C . ASP A 1 194 ? -1.840 -6.496 16.491 1.00 95.25 194 ASP A C 1
ATOM 1591 O O . ASP A 1 194 ? -2.776 -6.158 17.214 1.00 95.25 194 ASP A O 1
ATOM 1595 N N . LEU A 1 195 ? -1.098 -5.606 15.820 1.00 96.75 195 LEU A N 1
ATOM 1596 C CA . LEU A 1 195 ? -1.335 -4.161 15.861 1.00 96.75 195 LEU A CA 1
ATOM 1597 C C . LEU A 1 195 ? -2.719 -3.793 15.308 1.00 96.75 195 LEU A C 1
ATOM 1599 O O . LEU A 1 195 ? -3.430 -3.004 15.927 1.00 96.75 195 LEU A O 1
ATOM 1603 N N . PHE A 1 196 ? -3.119 -4.381 14.177 1.00 96.56 196 PHE A N 1
ATOM 1604 C CA . PHE A 1 196 ? -4.446 -4.174 13.595 1.00 96.56 196 PHE A CA 1
ATOM 1605 C C . PHE A 1 196 ? -5.562 -4.597 14.557 1.00 96.56 196 PHE A C 1
ATOM 1607 O O . PHE A 1 196 ? -6.502 -3.837 14.782 1.00 96.56 196 PHE A O 1
ATOM 1614 N N . LEU A 1 197 ? -5.442 -5.779 15.167 1.00 95.44 197 LEU A N 1
ATOM 1615 C CA . LEU A 1 197 ? -6.429 -6.281 16.126 1.00 95.44 197 LEU A CA 1
ATOM 1616 C C . LEU A 1 197 ? -6.507 -5.407 17.385 1.00 95.44 197 LEU A C 1
ATOM 1618 O O . LEU A 1 197 ? -7.601 -5.114 17.862 1.00 95.44 197 LEU A O 1
ATOM 1622 N N . ALA A 1 198 ? -5.361 -4.959 17.904 1.00 96.12 198 ALA A N 1
ATOM 1623 C CA . ALA A 1 198 ? -5.314 -4.053 19.048 1.00 96.12 198 ALA A CA 1
ATOM 1624 C C . ALA A 1 198 ? -5.993 -2.712 18.732 1.00 96.12 198 ALA A C 1
ATOM 1626 O O . ALA A 1 198 ? -6.831 -2.254 19.506 1.00 96.12 198 ALA A O 1
ATOM 1627 N N . ALA A 1 199 ? -5.690 -2.117 17.576 1.00 96.44 199 ALA A N 1
ATOM 1628 C CA . ALA A 1 199 ? -6.325 -0.880 17.135 1.00 96.44 199 ALA A CA 1
ATOM 1629 C C . ALA A 1 199 ? -7.839 -1.044 16.945 1.00 96.44 199 ALA A C 1
ATOM 1631 O O . ALA A 1 199 ? -8.601 -0.162 17.328 1.00 96.44 199 ALA A O 1
ATOM 1632 N N . LEU A 1 200 ? -8.292 -2.180 16.409 1.00 94.81 200 LEU A N 1
ATOM 1633 C CA . LEU A 1 200 ? -9.718 -2.446 16.251 1.00 94.81 200 LEU A CA 1
ATOM 1634 C C . LEU A 1 200 ? -10.442 -2.512 17.601 1.00 94.81 200 LEU A C 1
ATOM 1636 O O . LEU A 1 200 ? -11.501 -1.909 17.750 1.00 94.81 200 LEU A O 1
ATOM 1640 N N . ASN A 1 201 ? -9.854 -3.180 18.596 1.00 95.00 201 ASN A N 1
ATOM 1641 C CA . ASN A 1 201 ? -10.417 -3.223 19.947 1.00 95.00 201 ASN A CA 1
ATOM 1642 C C . ASN A 1 201 ? -10.502 -1.823 20.569 1.00 95.00 201 ASN A C 1
ATOM 1644 O O . ASN A 1 201 ? -11.552 -1.455 21.085 1.00 95.00 201 ASN A O 1
ATOM 1648 N N . ILE A 1 202 ? -9.445 -1.014 20.438 1.00 96.25 202 ILE A N 1
ATOM 1649 C CA . ILE A 1 202 ? -9.439 0.378 20.916 1.00 96.25 202 ILE A CA 1
ATOM 1650 C C . ILE A 1 202 ? -10.542 1.190 20.224 1.00 96.25 202 ILE A C 1
ATOM 1652 O O . ILE A 1 202 ? -11.263 1.940 20.877 1.00 96.25 202 ILE A O 1
ATOM 1656 N N . ALA A 1 203 ? -10.712 1.042 18.908 1.00 94.00 203 ALA A N 1
ATOM 1657 C CA . ALA A 1 203 ? -11.763 1.746 18.178 1.00 94.00 203 ALA A CA 1
ATOM 1658 C C . ALA A 1 203 ? -13.168 1.349 18.659 1.00 94.00 203 ALA A C 1
ATOM 1660 O O . ALA A 1 203 ? -14.025 2.216 18.800 1.00 94.00 203 ALA A O 1
ATOM 1661 N N . ILE A 1 204 ? -13.395 0.065 18.954 1.00 92.50 204 ILE A N 1
ATOM 1662 C CA . ILE A 1 204 ? -14.661 -0.418 19.522 1.00 92.50 204 ILE A CA 1
ATOM 1663 C C . ILE A 1 204 ? -14.902 0.198 20.906 1.00 92.50 204 ILE A C 1
ATOM 1665 O O . ILE A 1 204 ? -15.997 0.687 21.166 1.00 92.50 204 ILE A O 1
ATOM 1669 N N . GLU A 1 205 ? -13.889 0.217 21.773 1.00 93.12 205 GLU A N 1
ATOM 1670 C CA . GLU A 1 205 ? -13.984 0.784 23.127 1.00 93.12 205 GLU A CA 1
ATOM 1671 C C . GLU A 1 205 ? -14.251 2.293 23.125 1.00 93.12 205 GLU A C 1
ATOM 1673 O O . GLU A 1 205 ? -14.959 2.798 23.987 1.00 93.12 205 GLU A O 1
ATOM 1678 N N . VAL A 1 206 ? -13.699 3.018 22.154 1.00 92.31 206 VAL A N 1
ATOM 1679 C CA . VAL A 1 206 ? -13.875 4.469 22.012 1.00 92.31 206 VAL A CA 1
ATOM 1680 C C . VAL A 1 206 ? -15.256 4.844 21.452 1.00 92.31 206 VAL A C 1
ATOM 1682 O O . VAL A 1 206 ? -15.735 5.959 21.674 1.00 92.31 206 VAL A O 1
ATOM 1685 N N . VAL A 1 207 ? -15.883 3.946 20.690 1.00 88.88 207 VAL A N 1
ATOM 1686 C CA . VAL A 1 207 ? -17.213 4.160 20.097 1.00 88.88 207 VAL A CA 1
ATOM 1687 C C . VAL A 1 207 ? -18.347 3.722 21.036 1.00 88.88 207 VAL A C 1
ATOM 1689 O O . VAL A 1 207 ? -19.455 4.245 20.899 1.00 88.88 207 VAL A O 1
ATOM 1692 N N . ALA A 1 208 ? -18.076 2.796 21.961 1.00 80.75 208 ALA A N 1
ATOM 1693 C CA . ALA A 1 208 ? -19.017 2.303 22.973 1.00 80.75 208 ALA A CA 1
ATOM 1694 C C . ALA A 1 208 ? -19.370 3.357 24.038 1.00 80.75 208 ALA A C 1
ATOM 1696 O O . ALA A 1 208 ? -20.561 3.392 24.428 1.00 80.75 208 ALA A O 1
#

Sequence (208 aa):
MDTRSVHNIRIERLWVDFTNGVGGKWRSFFDMLGVHGGLNIDNPYHLWILHFLFLDAINEDITLWANMWNCHKMSLSNERNKSPMEMKTLSLIQHGPRGYDHDVELDEQEIAEYGIDWEDAHDNRIQNHHRNGNGLDIMADNPFISYRPEVHPYVQVDEVPNPLTDIQMTSFVQQLGALPADLLQTKCMDRRKDLFLAALNIAIEVVA

pLDDT: mean 78.88, std 17.78, range [34.06, 97.12]

Radius of gyration: 23.5 Å; Cα contacts (8 Å, |Δi|>4): 121; chains: 1; bounding box: 45×42×65 Å

Foldseek 3Di:
DFQDCLQCPPVVVVVVVCCVPLVVVVVVLVVCCVVPVVQDPVDLQLVVLCCVQPVVVSVVRVVVVVVVQQQDWDDDPPDDTDGVVRVVVVCCVVPNDPDPDPPDPDDLVNVLCPRRPVRLVPDPVSVVVCVVPPDRDPPRPDSSPPCPPPDDPDDDDDDSDDPDDPQLVVQLVVQLVPDDPCLSPDPDSVSVSVSSNSSVVSSVVSVD

Mean predicted aligned error: 11.3 Å

Organism: NCBI:txid980116

Solvent-accessible surface area (backbone atoms only — not comparable to full-atom values): 12614 Å² total; per-residue (Å²): 127,87,38,66,81,46,52,45,57,68,59,51,53,50,50,53,53,40,40,72,40,66,48,40,54,54,50,55,50,52,52,46,29,47,77,76,58,74,53,45,87,90,37,60,62,51,51,31,50,50,48,74,72,40,46,67,58,50,52,51,49,50,51,52,48,52,56,52,51,34,64,39,70,43,87,47,97,89,52,80,66,44,17,59,48,55,50,52,53,49,47,36,71,76,71,42,84,79,90,80,70,93,80,72,85,70,51,75,62,60,60,66,52,56,62,46,47,70,72,58,65,69,31,66,66,54,51,51,48,48,67,74,74,51,79,87,63,92,78,39,85,50,80,82,61,72,82,70,60,98,61,73,90,77,76,84,80,79,79,74,63,78,83,59,54,74,68,38,46,52,52,37,52,54,56,60,68,69,49,59,64,77,51,78,71,47,87,47,69,74,48,45,50,53,42,51,52,52,50,50,52,47,51,51,64,56,72,106

InterPro domains:
  IPR058913 Integrase core domain, putative [PF24764] (2-93)

Secondary structure (DSSP, 8-state):
------BTHHHHHHHHHHIIIIIHHHHHHHHHHHHHS---TT-HHHHHHHHHHHHHHHHHHHHHHHHHHHHSPBPPSSS--B-HHHHHHHHHHHH---SS-TT----HHHHHHTTB-HHHHT-HHHHHHHHHHS---TTTT-TT-----SS------------S-HHHHHHHHHHHHTS-HHHHT---HHHHHHHHHHHHHHHHHHH-